Protein 4P82 (pdb70)

Radius of gyration: 15.97 Å; Cα contacts (8 Å, |Δi|>4): 390; chains: 1; bounding box: 44×30×43 Å

Nearest PDB structures (foldseek):
  4p82-assembly1_A-2  TM=1.006E+00  e=8.591E-40  Bacillus subtilis subsp. subtilis str. 168
  4p84-assembly1_A  TM=9.976E-01  e=4.215E-36  synthetic construct
  4p3k-assembly1_A  TM=9.889E-01  e=1.242E-33  synthetic construct
  1a3c-assembly1_A-2  TM=9.929E-01  e=1.595E-33  Bacillus subtilis
  4p86-assembly1_A  TM=9.547E-01  e=3.142E-34  Bacillus subtilis

Sequence (180 aa):
SNQKAVILLDEEQAIRRRALTRIAHEMIERRNKGMNNCCILVGIKKTRGIYLAKRLAERIEEQIEGNPVTVGEEIDDITLYRDDLSKKTSNDEPLVKGADIPVDITDQKVILVDDVLYTGRTVRAGMDALVDVGRPSSIQLAVLVDRGHRELPIRADYIGKNNIPTSKSEKVMVQLDEVDQNNDLVAIYEN

B-factor: mean 19.99, std 13.69, range [5.76, 94.74]

Organism: Bacillus subtilis (strain 168) (NCBI:txid224308)

Foldseek 3Di:
DPQKDFPDAPVLLVVLLLVLLVVCCVVPVLQVLEAEEEEDPVSQVSSVVSQVSSCVVRVDGHFYKYWYWDFADPDDDPLQDGAAIDTPDIDGPDAQAQGEYEYGYAEAAQCRRVVVVVVRNVVRYHHPYYAYAYAEYADHYNDPDDHPGYSYYDHDDSQKDWDADDCVPRVGGTIMMGGD

CATH classification: 3.40.50.2020

InterPro domains:
  IPR000836 Phosphoribosyltransferase domain [PF00156] (7-158)
  IPR000836 Phosphoribosyltransferase domain [cd06223] (16-151)
  IPR023050 Bifunctional protein PyrR [MF_01219] (4-179)
  IPR029057 Phosphoribosyltransferase-like [G3DSA:3.40.50.2020] (1-181)
  IPR029057 Phosphoribosyltransferase-like [SSF53271] (5-173)
  IPR050137 PyrR bifunctional [PTHR11608] (1-180)

Secondary structure (DSSP, 8-state):
-TTEEEEE-HHHHHHHHHHHHHHHHHHTGGGTTEEEEEESHHHHHHHHHHHHHHHHHHSS---EEEEEEEEE-SSS-SSSPP-EEEEEEEE-SS--TTSEEEEEEEEESSSHHHHHHHHHHHHH---SEEEEEEEEE----SSS---SEEEEE----TTEEEEEE-HHHHSS-EEEEEE-

Structure (mmCIF, N/CA/C/O backbone):
data_4P82
#
_entry.id   4P82
#
_cell.length_a   76.540
_cell.length_b   57.600
_cell.length_c   54.770
_cell.angle_alpha   90.00
_cell.angle_beta   128.39
_cell.angle_gamma   90.00
#
_symmetry.space_group_name_H-M   'C 1 2 1'
#
loop_
_entity.id
_entity.type
_entity.pdbx_description
1 polymer 'Bifunctional protein PyrR'
2 non-polymer 'SULFATE ION'
3 water water
#
loop_
_atom_site.group_PDB
_atom_site.id
_atom_site.type_symbol
_atom_site.label_atom_id
_atom_site.label_alt_id
_atom_site.label_comp_id
_atom_site.label_asym_id
_atom_site.label_entity_id
_atom_site.label_seq_id
_atom_site.pdbx_PDB_ins_code
_atom_site.Cartn_x
_atom_site.Cartn_y
_atom_site.Cartn_z
_atom_site.occupancy
_atom_site.B_iso_or_equiv
_atom_site.auth_seq_id
_atom_site.auth_comp_id
_atom_site.auth_asym_id
_atom_site.auth_atom_id
_atom_site.pdbx_PDB_model_num
ATOM 1 N N . SER A 1 2 ? -14.203 6.509 19.930 1.00 64.14 1 SER A N 1
ATOM 2 C CA . SER A 1 2 ? -12.968 6.447 19.055 1.00 59.72 1 SER A CA 1
ATOM 3 C C . SER A 1 2 ? -11.633 6.752 19.787 1.00 49.11 1 SER A C 1
ATOM 4 O O . SER A 1 2 ? -10.535 6.629 19.171 1.00 50.27 1 SER A O 1
ATOM 7 N N . ASN A 1 3 ? -11.699 7.110 21.081 1.00 40.51 2 ASN A N 1
ATOM 8 C CA . ASN A 1 3 ? -10.512 7.604 21.773 1.00 29.07 2 ASN A CA 1
ATOM 9 C C . ASN A 1 3 ? -9.612 6.600 22.448 1.00 22.97 2 ASN A C 1
ATOM 10 O O . ASN A 1 3 ? -8.648 7.013 23.043 1.00 22.71 2 ASN A O 1
ATOM 15 N N . GLN A 1 4 ? -9.825 5.301 22.234 1.00 21.30 3 GLN A N 1
ATOM 16 C CA . GLN A 1 4 ? -8.922 4.263 22.691 1.00 24.48 3 GLN A CA 1
ATOM 17 C C . GLN A 1 4 ? -8.010 3.707 21.544 1.00 21.21 3 GLN A C 1
ATOM 18 O O . GLN A 1 4 ? -7.205 2.778 21.803 1.00 23.42 3 GLN A O 1
ATOM 24 N N . LYS A 1 5 ? -8.047 4.329 20.393 1.00 19.87 4 LYS A N 1
ATOM 25 C CA . LYS A 1 5 ? -7.127 4.022 19.246 1.00 21.30 4 LYS A CA 1
ATOM 26 C C . LYS A 1 5 ? -6.633 5.326 18.637 1.00 20.28 4 LYS A C 1
ATOM 27 O O . LYS A 1 5 ? -7.393 6.322 18.578 1.00 23.33 4 LYS A O 1
ATOM 33 N N . ALA A 1 6 ? -5.384 5.420 18.183 1.00 16.67 5 ALA A N 1
ATOM 34 C CA . ALA A 1 6 ? -4.873 6.561 17.449 1.00 14.51 5 ALA A CA 1
ATOM 35 C C . ALA A 1 6 ? -3.944 6.049 16.362 1.00 14.36 5 ALA A C 1
ATOM 36 O O . ALA A 1 6 ? -3.104 5.156 16.612 1.00 16.06 5 ALA A O 1
ATOM 38 N N . VAL A 1 7 ? -4.023 6.641 15.213 1.00 14.28 6 VAL A N 1
ATOM 39 C CA . VAL A 1 7 ? -3.177 6.296 14.065 1.00 14.60 6 VAL A CA 1
ATOM 40 C C . VAL A 1 7 ? -1.868 7.006 14.207 1.00 13.71 6 VAL A C 1
ATOM 41 O O . VAL A 1 7 ? -1.688 8.213 14.316 1.00 15.90 6 VAL A O 1
ATOM 45 N N . ILE A 1 8 ? -0.797 6.142 14.207 1.00 12.19 7 ILE A N 1
ATOM 46 C CA . ILE A 1 8 ? 0.536 6.661 14.301 1.00 13.49 7 ILE A CA 1
ATOM 47 C C . ILE A 1 8 ? 1.351 6.614 12.947 1.00 12.44 7 ILE A C 1
ATOM 48 O O . ILE A 1 8 ? 2.274 7.335 12.830 1.00 12.98 7 ILE A O 1
ATOM 53 N N . LEU A 1 9 ? 0.911 5.749 12.049 1.00 11.92 8 LEU A N 1
ATOM 54 C C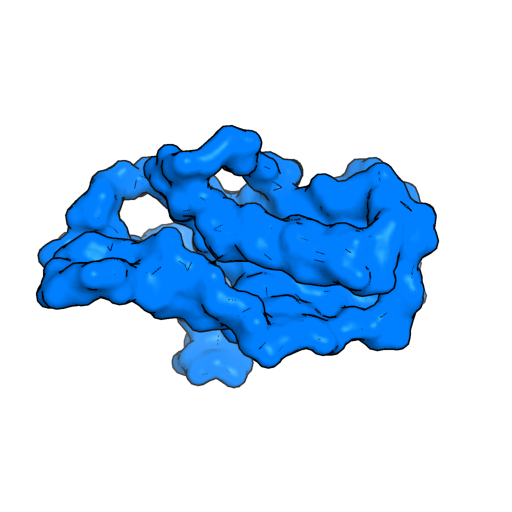A A LEU A 1 9 ? 1.356 5.758 10.620 0.50 12.17 8 LEU A CA 1
ATOM 55 C CA B LEU A 1 9 ? 1.321 5.846 10.619 0.50 14.20 8 LEU A CA 1
ATOM 56 C C . LEU A 1 9 ? 0.173 5.366 9.692 1.00 10.85 8 LEU A C 1
ATOM 57 O O . LEU A 1 9 ? -0.340 4.294 9.753 1.00 14.85 8 LEU A O 1
ATOM 66 N N . ASP A 1 10 ? -0.159 6.417 8.886 1.00 15.84 9 ASP A N 1
ATOM 67 C CA . ASP A 1 10 ? -1.140 6.207 7.810 1.00 18.46 9 ASP A CA 1
ATOM 68 C C . ASP A 1 10 ? -0.414 5.565 6.636 1.00 19.38 9 ASP A C 1
ATOM 69 O O . ASP A 1 10 ? 0.832 5.254 6.698 1.00 16.73 9 ASP A O 1
ATOM 74 N N A GLU A 1 11 ? -1.122 5.247 5.599 0.60 17.64 10 GLU A N 1
ATOM 75 N N B GLU A 1 11 ? -1.127 5.185 5.575 0.40 16.83 10 GLU A N 1
ATOM 76 C CA A GLU A 1 11 ? -0.473 4.578 4.516 0.60 18.50 10 GLU A CA 1
ATOM 77 C CA B GLU A 1 11 ? -0.476 4.468 4.427 0.40 16.65 10 GLU A CA 1
ATOM 78 C C A GLU A 1 11 ? 0.624 5.363 3.845 0.60 17.57 10 GLU A C 1
ATOM 79 C C B GLU A 1 11 ? 0.632 5.347 3.801 0.40 16.87 10 GLU A C 1
ATOM 80 O O A GLU A 1 11 ? 1.729 4.753 3.555 0.60 17.43 10 GLU A O 1
ATOM 81 O O B GLU A 1 11 ? 1.762 4.817 3.568 0.40 16.51 10 GLU A O 1
ATOM 92 N N . GLN A 1 12 ? 0.453 6.653 3.616 1.00 17.50 11 GLN A N 1
ATOM 93 C CA . GLN A 1 12 ? 1.519 7.545 3.131 1.00 22.11 11 GLN A CA 1
ATOM 94 C C . GLN A 1 12 ? 2.777 7.487 4.039 1.00 22.05 11 GLN A C 1
ATOM 95 O O . GLN A 1 12 ? 3.915 7.538 3.544 1.00 19.96 11 GLN A O 1
ATOM 101 N N . ALA A 1 13 ? 2.611 7.561 5.345 1.00 16.47 12 ALA A N 1
ATOM 102 C CA . ALA A 1 13 ? 3.716 7.598 6.258 1.00 14.80 12 ALA A CA 1
ATOM 103 C C . ALA A 1 13 ? 4.426 6.221 6.200 1.00 12.22 12 ALA A C 1
ATOM 104 O O . ALA A 1 13 ? 5.652 6.263 6.323 1.00 12.21 12 ALA A O 1
ATOM 106 N N . ILE A 1 14 ? 3.758 5.155 6.106 1.00 11.45 13 ILE A N 1
ATOM 107 C CA . ILE A 1 14 ? 4.386 3.868 5.954 1.00 10.74 13 ILE A CA 1
ATOM 108 C C . ILE A 1 14 ? 5.272 3.858 4.752 1.00 11.45 13 ILE A C 1
ATOM 109 O O . ILE A 1 14 ? 6.442 3.383 4.824 1.00 11.54 13 ILE A O 1
ATOM 114 N N . ARG A 1 15 ? 4.737 4.278 3.589 1.00 12.33 14 ARG A N 1
ATOM 115 C CA . ARG A 1 15 ? 5.502 4.283 2.324 1.00 13.26 14 ARG A CA 1
ATOM 116 C C . ARG A 1 15 ? 6.681 5.166 2.502 1.00 11.63 14 ARG A C 1
ATOM 117 O O . ARG A 1 15 ? 7.809 4.726 2.077 1.00 11.97 14 ARG A O 1
ATOM 125 N N A ARG A 1 16 ? 6.533 6.341 3.038 0.60 11.96 15 ARG A N 1
ATOM 126 N N B ARG A 1 16 ? 6.544 6.362 3.047 0.40 12.14 15 ARG A N 1
ATOM 127 C CA A ARG A 1 16 ? 7.624 7.267 3.184 0.60 13.49 15 ARG A CA 1
ATOM 128 C CA B ARG A 1 16 ? 7.673 7.283 3.185 0.40 13.22 15 ARG A CA 1
ATOM 129 C C A ARG A 1 16 ? 8.719 6.701 4.114 0.60 11.78 15 ARG A C 1
ATOM 130 C C B ARG A 1 16 ? 8.739 6.704 4.123 0.40 11.82 15 ARG A C 1
ATOM 131 O O A ARG A 1 16 ? 9.947 6.916 3.875 0.60 11.90 15 ARG A O 1
ATOM 132 O O B ARG A 1 16 ? 9.958 6.881 3.885 0.40 11.93 15 ARG A O 1
ATOM 147 N N . ALA A 1 17 ? 8.316 6.084 5.222 1.00 10.48 16 ALA A N 1
ATOM 148 C CA . ALA A 1 17 ? 9.268 5.515 6.181 1.00 10.05 16 ALA A CA 1
ATOM 149 C C . ALA A 1 17 ? 10.049 4.397 5.515 1.00 8.39 16 ALA A C 1
ATOM 150 O O . ALA A 1 17 ? 11.289 4.324 5.718 1.00 8.74 16 ALA A O 1
ATOM 152 N N . LEU A 1 18 ? 9.422 3.495 4.773 1.00 8.22 17 LEU A N 1
ATOM 153 C CA . LEU A 1 18 ? 10.168 2.448 4.125 1.00 8.39 17 LEU A CA 1
ATOM 154 C C . LEU A 1 18 ? 11.108 2.951 3.061 1.00 8.76 17 LEU A C 1
ATOM 155 O O . LEU A 1 18 ? 12.207 2.447 2.894 1.00 9.11 17 LEU A O 1
ATOM 160 N N . THR A 1 19 ? 10.709 3.974 2.320 1.00 8.79 18 THR A N 1
ATOM 161 C CA . THR A 1 19 ? 11.562 4.561 1.332 1.00 9.18 18 THR A CA 1
ATOM 162 C C . THR A 1 19 ? 12.782 5.192 1.981 1.00 9.19 18 THR A C 1
ATOM 163 O O . THR A 1 19 ? 13.930 5.018 1.499 1.00 9.20 18 THR A O 1
ATOM 167 N N . ARG A 1 20 ? 12.607 5.889 3.104 1.00 8.49 19 ARG A N 1
ATOM 168 C CA . ARG A 1 20 ? 13.715 6.473 3.847 1.00 9.60 19 ARG A CA 1
ATOM 169 C C . ARG A 1 20 ? 14.658 5.400 4.365 1.00 8.98 19 ARG A C 1
ATOM 170 O O . ARG A 1 20 ? 15.878 5.489 4.216 1.00 10.13 19 ARG A O 1
ATOM 178 N N . ILE A 1 21 ? 14.094 4.309 4.959 1.00 8.33 20 ILE A N 1
ATOM 179 C CA . ILE A 1 21 ? 14.933 3.166 5.441 1.00 8.81 20 ILE A CA 1
ATOM 180 C C . ILE A 1 21 ? 15.718 2.577 4.288 1.00 8.00 20 ILE A C 1
ATOM 181 O O . ILE A 1 21 ? 16.944 2.302 4.448 1.00 9.35 20 ILE A O 1
ATOM 186 N N . ALA A 1 22 ? 15.138 2.389 3.124 1.00 8.50 21 ALA A N 1
ATOM 187 C CA . ALA A 1 22 ? 15.838 1.847 1.987 1.00 9.13 21 ALA A CA 1
ATOM 188 C C . ALA A 1 22 ? 17.045 2.695 1.609 1.00 10.58 21 ALA A C 1
ATOM 189 O O . ALA A 1 22 ? 18.140 2.198 1.386 1.00 10.80 21 ALA A O 1
ATOM 191 N N . HIS A 1 23 ? 16.830 4.046 1.515 1.00 9.76 22 HIS A N 1
ATOM 192 C CA . HIS A 1 23 ? 17.951 4.928 1.255 1.00 10.43 22 HIS A CA 1
ATOM 193 C C . HIS A 1 23 ? 18.962 4.863 2.317 1.00 10.28 22 HIS A C 1
ATOM 194 O O . HIS A 1 23 ? 20.221 4.864 1.983 1.00 12.48 22 HIS A O 1
ATOM 201 N N . GLU A 1 24 ? 18.618 4.839 3.587 1.00 10.28 23 GLU A N 1
ATOM 202 C CA . GLU A 1 24 ? 19.607 4.746 4.682 1.00 11.17 23 GLU A CA 1
ATOM 203 C C . GLU A 1 24 ? 20.406 3.459 4.586 1.00 11.94 23 GLU A C 1
ATOM 204 O O . GLU A 1 24 ? 21.674 3.503 4.813 1.00 13.59 23 GLU A O 1
ATOM 210 N N . MET A 1 25 ? 19.798 2.348 4.183 1.00 12.08 24 MET A N 1
ATOM 211 C CA . MET A 1 25 ? 20.517 1.065 4.000 1.00 11.80 24 MET A CA 1
ATOM 212 C C . MET A 1 25 ? 21.510 1.188 2.915 1.00 14.01 24 MET A C 1
ATOM 213 O O . MET A 1 25 ? 22.660 0.707 3.067 1.00 15.44 24 MET A O 1
ATOM 218 N N . ILE A 1 26 ? 21.135 1.803 1.801 1.00 12.70 25 ILE A N 1
ATOM 219 C CA . ILE A 1 26 ? 22.052 1.980 0.678 1.00 13.01 25 ILE A CA 1
ATOM 220 C C . ILE A 1 26 ? 23.187 2.867 1.073 1.00 14.10 25 ILE A C 1
ATOM 221 O O . ILE A 1 26 ? 24.395 2.505 0.695 1.00 15.48 25 ILE A O 1
ATOM 226 N N . GLU A 1 27 ? 22.962 3.943 1.807 1.00 12.76 26 GLU A N 1
ATOM 227 C CA . GLU A 1 27 ? 24.086 4.849 2.181 1.00 14.95 26 GLU A CA 1
ATOM 228 C C . GLU A 1 27 ? 25.018 4.210 3.107 1.00 16.62 26 GLU A C 1
ATOM 229 O O . GLU A 1 27 ? 26.253 4.499 3.064 1.00 18.26 26 GLU A O 1
ATOM 235 N N A ARG A 1 28 ? 24.526 3.506 4.118 0.70 16.19 27 ARG A N 1
ATOM 236 N N B ARG A 1 28 ? 24.554 3.323 3.975 0.30 15.64 27 ARG A N 1
ATOM 237 C CA A ARG A 1 28 ? 25.384 2.917 5.142 0.70 18.15 27 ARG A CA 1
ATOM 238 C CA B ARG A 1 28 ? 25.416 2.809 5.049 0.30 15.83 27 ARG A CA 1
ATOM 239 C C A ARG A 1 28 ? 26.059 1.635 4.628 0.70 17.82 27 ARG A C 1
ATOM 240 C C B ARG A 1 28 ? 26.094 1.538 4.653 0.30 17.36 27 ARG A C 1
ATOM 241 O O A ARG A 1 28 ? 27.205 1.428 5.145 0.70 29.61 27 ARG A O 1
ATOM 242 O O B ARG A 1 28 ? 27.113 1.151 5.283 0.30 22.73 27 ARG A O 1
ATOM 257 N N . ASN A 1 29 ? 25.591 0.885 3.640 1.00 18.81 28 ASN A N 1
ATOM 258 C CA . ASN A 1 29 ? 26.068 -0.492 3.206 1.00 20.46 28 ASN A CA 1
ATOM 259 C C . ASN A 1 29 ? 26.408 -0.749 1.699 1.00 22.47 28 ASN A C 1
ATOM 260 O O . ASN A 1 29 ? 26.075 -1.815 1.050 1.00 24.42 28 ASN A O 1
ATOM 265 N N . LYS A 1 30 ? 27.132 0.221 1.167 1.00 28.40 29 LYS A N 1
ATOM 266 C CA . LYS A 1 30 ? 27.696 0.157 -0.232 1.00 31.85 29 LYS A CA 1
ATOM 267 C C . LYS A 1 30 ? 26.721 -0.367 -1.269 1.00 30.52 29 LYS A C 1
ATOM 268 O O . LYS A 1 30 ? 27.022 -1.354 -2.069 1.00 28.77 29 LYS A O 1
ATOM 274 N N . GLY A 1 31 ? 25.510 0.242 -1.224 1.00 22.57 30 GLY A N 1
ATOM 275 C CA . GLY A 1 31 ? 24.486 -0.087 -2.187 1.00 23.42 30 GLY A CA 1
ATOM 276 C C . GLY A 1 31 ? 23.802 -1.434 -2.006 1.00 27.37 30 GLY A C 1
ATOM 277 O O . GLY A 1 31 ? 23.011 -1.892 -2.856 1.00 28.97 30 GLY A O 1
ATOM 278 N N . MET A 1 32 ? 24.144 -2.077 -0.905 1.00 22.39 31 MET A N 1
ATOM 279 C CA . MET A 1 32 ? 23.506 -3.320 -0.487 1.00 24.65 31 MET A CA 1
ATOM 280 C C . MET A 1 32 ? 24.036 -4.543 -1.262 1.00 25.63 31 MET A C 1
ATOM 281 O O . MET A 1 32 ? 23.458 -5.632 -1.208 1.00 28.01 31 MET A O 1
ATOM 286 N N . ASN A 1 33 ? 25.176 -4.375 -1.930 1.00 25.31 32 ASN A N 1
ATOM 287 C CA . ASN A 1 33 ? 25.860 -5.566 -2.427 1.00 31.07 32 ASN A CA 1
ATOM 288 C C . ASN A 1 33 ? 26.353 -6.444 -1.244 1.00 26.78 32 ASN A C 1
ATOM 289 O O . ASN A 1 33 ? 26.871 -5.954 -0.235 1.00 30.33 32 ASN A O 1
ATOM 294 N N . ASN A 1 34 ? 26.145 -7.750 -1.337 1.00 35.87 33 ASN A N 1
ATOM 295 C CA . ASN A 1 34 ? 26.565 -8.638 -0.184 1.00 33.71 33 ASN A CA 1
ATOM 296 C C . ASN A 1 34 ? 25.889 -8.303 1.157 1.00 23.12 33 ASN A C 1
ATOM 297 O O . ASN A 1 34 ? 26.510 -8.474 2.344 1.00 22.23 33 ASN A O 1
ATOM 302 N N A CYS A 1 35 ? 24.656 -7.754 1.020 0.50 19.28 34 CYS A N 1
ATOM 303 N N B CYS A 1 35 ? 24.645 -7.812 0.980 0.50 20.28 34 CYS A N 1
ATOM 304 C CA A CYS A 1 35 ? 23.761 -7.595 2.164 0.50 14.73 34 CYS A CA 1
ATOM 305 C CA B CYS A 1 35 ? 23.723 -7.689 2.075 0.50 15.47 34 CYS A CA 1
ATOM 306 C C A CYS A 1 35 ? 22.360 -8.177 1.937 0.50 13.15 34 CYS A C 1
ATOM 307 C C B CYS A 1 35 ? 22.454 -8.450 1.833 0.50 14.55 34 CYS A C 1
ATOM 308 O O A CYS A 1 35 ? 21.636 -7.825 0.942 0.50 14.35 34 CYS A O 1
ATOM 309 O O B CYS A 1 35 ? 21.912 -8.593 0.687 0.50 15.91 34 CYS A O 1
ATOM 314 N N . ILE A 1 36 ? 21.919 -9.002 2.910 1.00 11.91 35 ILE A N 1
ATOM 315 C CA . ILE A 1 36 ? 20.685 -9.838 2.857 1.00 10.82 35 ILE A CA 1
ATOM 316 C C . ILE A 1 36 ? 19.690 -9.298 3.851 1.00 10.34 35 ILE A C 1
ATOM 317 O O . ILE A 1 36 ? 20.131 -8.978 5.018 1.00 11.23 35 ILE A O 1
ATOM 322 N N . LEU A 1 37 ? 18.423 -9.149 3.525 1.00 8.40 36 LEU A N 1
ATOM 323 C CA . LEU A 1 37 ? 17.393 -8.826 4.485 1.00 8.06 36 LEU A CA 1
ATOM 324 C C . LEU A 1 37 ? 16.727 -10.050 5.022 1.00 8.29 36 LEU A C 1
ATOM 325 O O . LEU A 1 37 ? 16.422 -10.955 4.218 1.00 9.49 36 LEU A O 1
ATOM 330 N N . VAL A 1 38 ? 16.468 -10.153 6.313 1.00 7.66 37 VAL A N 1
ATOM 331 C CA . VAL A 1 38 ? 15.788 -11.311 6.920 1.00 8.23 37 VAL A CA 1
ATOM 332 C C . VAL A 1 38 ? 14.649 -10.805 7.734 1.00 7.59 37 VAL A C 1
ATOM 333 O O . VAL A 1 38 ? 14.832 -10.140 8.754 1.00 8.33 37 VAL A O 1
ATOM 337 N N . GLY A 1 39 ? 13.385 -11.110 7.359 1.00 7.71 38 GLY A N 1
ATOM 338 C CA . GLY A 1 39 ? 12.239 -10.677 8.169 1.00 7.55 38 GLY A CA 1
ATOM 339 C C . GLY A 1 39 ? 11.995 -11.575 9.339 1.00 8.17 38 GLY A C 1
ATOM 340 O O . GLY A 1 39 ? 12.245 -12.832 9.256 1.00 9.90 38 GLY A O 1
ATOM 341 N N . ILE A 1 40 ? 11.497 -11.003 10.423 1.00 8.13 39 ILE A N 1
ATOM 342 C CA . ILE A 1 40 ? 10.993 -11.762 11.579 1.00 10.24 39 ILE A CA 1
ATOM 343 C C . ILE A 1 40 ? 9.534 -11.359 11.866 1.00 12.97 39 ILE A C 1
ATOM 344 O O . ILE A 1 40 ? 9.204 -10.194 11.817 1.00 12.53 39 ILE A O 1
ATOM 349 N N . LYS A 1 41 ? 8.699 -12.284 12.350 1.00 16.51 40 LYS A N 1
ATOM 350 C CA A LYS A 1 41 ? 7.218 -11.975 12.516 0.50 16.03 40 LYS A CA 1
ATOM 351 C CA B LYS A 1 41 ? 7.215 -12.120 12.477 0.50 15.83 40 LYS A CA 1
ATOM 352 C C . LYS A 1 41 ? 6.627 -12.014 11.034 1.00 17.19 40 LYS A C 1
ATOM 353 O O . LYS A 1 41 ? 7.284 -11.628 10.040 1.00 14.69 40 LYS A O 1
ATOM 364 N N . THR A 1 42 ? 5.342 -12.463 10.878 1.00 17.34 41 THR A N 1
ATOM 365 C CA . THR A 1 42 ? 4.729 -12.424 9.534 1.00 16.86 41 THR A CA 1
ATOM 366 C C . THR A 1 42 ? 4.816 -11.030 8.779 1.00 11.42 41 THR A C 1
ATOM 367 O O . THR A 1 42 ? 5.177 -10.945 7.627 1.00 13.25 41 THR A O 1
ATOM 371 N N . ARG A 1 43 ? 4.554 -9.999 9.572 1.00 12.17 42 ARG A N 1
ATOM 372 C CA . ARG A 1 43 ? 4.597 -8.676 9.021 1.00 11.47 42 ARG A CA 1
ATOM 373 C C . ARG A 1 43 ? 6.002 -8.154 8.793 1.00 10.12 42 ARG A C 1
ATOM 374 O O . ARG A 1 43 ? 6.253 -7.400 7.827 1.00 10.35 42 ARG A O 1
ATOM 382 N N . GLY A 1 44 ? 6.986 -8.522 9.629 1.00 10.35 43 GLY A N 1
ATOM 383 C CA . GLY A 1 44 ? 8.358 -8.218 9.357 1.00 10.11 43 GLY A CA 1
ATOM 384 C C . GLY A 1 44 ? 8.841 -8.822 8.061 1.00 10.06 43 GLY A C 1
ATOM 385 O O . GLY A 1 44 ? 9.586 -8.165 7.304 1.00 9.28 43 GLY A O 1
ATOM 386 N N . ILE A 1 45 ? 8.396 -10.040 7.698 1.00 9.21 44 ILE A N 1
ATOM 387 C CA . ILE A 1 45 ? 8.717 -10.633 6.427 1.00 9.29 44 ILE A CA 1
ATOM 388 C C . ILE A 1 45 ? 8.208 -9.836 5.220 1.00 8.54 44 ILE A C 1
ATOM 389 O O . ILE A 1 45 ? 8.881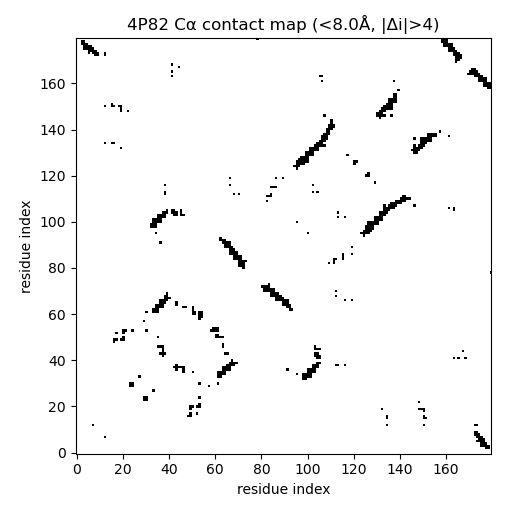 -9.566 4.262 1.00 8.92 44 ILE A O 1
ATOM 394 N N . TYR A 1 46 ? 6.898 -9.474 5.336 1.00 9.09 45 TYR A N 1
ATOM 395 C CA . TYR A 1 46 ? 6.353 -8.637 4.248 1.00 8.99 45 TYR A CA 1
ATOM 396 C C . TYR A 1 46 ? 7.028 -7.287 4.109 1.00 8.10 45 TYR A C 1
ATOM 397 O O . TYR A 1 46 ? 7.271 -6.794 2.997 1.00 8.65 45 TYR A O 1
ATOM 406 N N . LEU A 1 47 ? 7.404 -6.675 5.267 1.00 8.32 46 LEU A N 1
ATOM 407 C CA . LEU A 1 47 ? 8.171 -5.437 5.202 1.00 7.89 46 LEU A CA 1
ATOM 408 C C . LEU A 1 47 ? 9.544 -5.637 4.530 1.00 7.83 46 LEU A C 1
ATOM 409 O O . LEU A 1 47 ? 9.998 -4.792 3.768 1.00 8.28 46 LEU A O 1
ATOM 414 N N . ALA A 1 48 ? 10.233 -6.733 4.868 1.00 8.14 47 ALA A N 1
ATOM 415 C CA . ALA A 1 48 ? 11.557 -6.985 4.241 1.00 8.42 47 ALA A CA 1
ATOM 416 C C . ALA A 1 48 ? 11.414 -7.113 2.718 1.00 8.36 47 ALA A C 1
ATOM 417 O O . ALA A 1 48 ? 12.237 -6.641 1.972 1.00 8.66 47 ALA A O 1
ATOM 419 N N . LYS 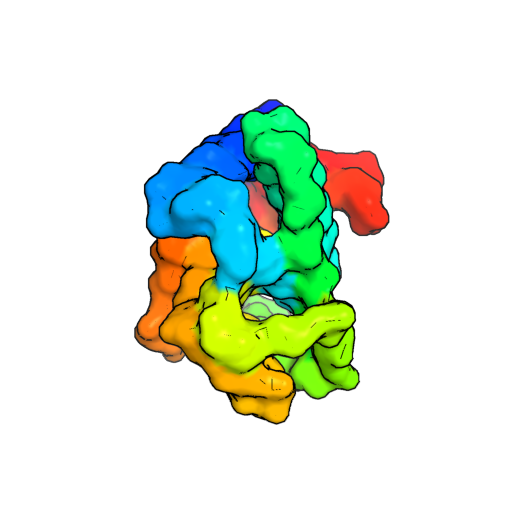A 1 49 ? 10.321 -7.782 2.274 1.00 8.24 48 LYS A N 1
ATOM 420 C CA . LYS A 1 49 ? 10.100 -7.892 0.826 1.00 9.33 48 LYS A CA 1
ATOM 421 C C . LYS A 1 49 ? 9.823 -6.573 0.135 1.00 8.79 48 LYS A C 1
ATOM 422 O O . LYS A 1 49 ? 10.326 -6.289 -0.941 1.00 9.38 48 LYS A O 1
ATOM 428 N N . ARG A 1 50 ? 9.076 -5.684 0.829 1.00 8.10 49 ARG A N 1
ATOM 429 C CA . ARG A 1 50 ? 8.884 -4.317 0.314 1.00 8.46 49 ARG A CA 1
ATOM 430 C C . ARG A 1 50 ? 10.175 -3.550 0.251 1.00 8.47 49 ARG A C 1
ATOM 431 O O . ARG A 1 50 ? 10.464 -2.833 -0.729 1.00 9.98 49 ARG A O 1
ATOM 439 N N . LEU A 1 51 ? 10.982 -3.653 1.309 1.00 8.32 50 LEU A N 1
ATOM 440 C CA . LEU A 1 51 ? 12.276 -2.968 1.325 1.00 9.08 50 LEU A CA 1
ATOM 441 C C . LEU A 1 51 ? 13.216 -3.456 0.218 1.00 9.13 50 LEU A C 1
ATOM 442 O O . LEU A 1 51 ? 13.911 -2.662 -0.432 1.00 9.59 50 LEU A O 1
ATOM 447 N N . ALA A 1 52 ? 13.273 -4.769 0.022 1.00 8.59 51 ALA A N 1
ATOM 448 C CA . ALA A 1 52 ? 14.072 -5.323 -1.073 1.00 9.19 51 ALA A CA 1
ATOM 449 C C . ALA A 1 52 ? 13.663 -4.762 -2.430 1.00 9.80 51 ALA A C 1
ATOM 450 O O . ALA A 1 52 ? 14.496 -4.450 -3.285 1.00 11.08 51 ALA A O 1
ATOM 452 N N . GLU A 1 53 ? 12.361 -4.673 -2.654 1.00 10.14 52 GLU A N 1
ATOM 453 C CA . GLU A 1 53 ? 11.837 -4.147 -3.942 1.00 11.12 52 GLU A CA 1
ATOM 454 C C . GLU A 1 53 ? 12.230 -2.661 -4.046 1.00 11.18 52 GLU A C 1
ATOM 455 O O . GLU A 1 53 ? 12.683 -2.178 -5.130 1.00 12.75 52 GLU A O 1
ATOM 461 N N . ARG A 1 54 ? 12.140 -1.894 -2.992 1.00 12.18 53 ARG A N 1
ATOM 462 C CA . ARG A 1 54 ? 12.538 -0.472 -3.024 1.00 13.27 53 ARG A CA 1
ATOM 463 C C . ARG A 1 54 ? 13.985 -0.339 -3.328 1.00 14.37 53 ARG A C 1
ATOM 464 O O . ARG A 1 54 ? 14.423 0.513 -4.178 1.00 16.48 53 ARG A O 1
ATOM 472 N N . ILE A 1 55 ? 14.867 -1.106 -2.699 1.00 13.05 54 ILE A N 1
ATOM 473 C CA . ILE A 1 55 ? 16.297 -1.037 -2.964 1.00 13.16 54 ILE A CA 1
ATOM 474 C C . ILE A 1 55 ? 16.610 -1.421 -4.357 1.00 14.56 54 ILE A C 1
ATOM 475 O O . ILE A 1 55 ? 17.450 -0.759 -5.005 1.00 17.58 54 ILE A O 1
ATOM 480 N N . GLU A 1 56 ? 15.964 -2.412 -4.935 1.00 13.54 55 GLU A N 1
ATOM 481 C CA A GLU A 1 56 ? 16.121 -2.827 -6.341 0.50 17.43 55 GLU A CA 1
ATOM 482 C CA B GLU A 1 56 ? 16.223 -2.786 -6.330 0.50 16.60 55 GLU A CA 1
ATOM 483 C C . GLU A 1 56 ? 15.775 -1.695 -7.278 1.00 17.53 55 GLU A C 1
ATOM 484 O O . GLU A 1 56 ? 16.473 -1.408 -8.283 1.00 21.71 55 GLU A O 1
ATOM 495 N N . GLN A 1 57 ? 14.704 -1.034 -6.989 1.00 17.95 56 GLN A N 1
ATOM 496 C CA . GLN A 1 57 ? 14.256 0.159 -7.827 1.00 22.57 56 GLN A CA 1
ATOM 497 C C . GLN A 1 57 ? 15.295 1.303 -7.731 1.00 25.71 56 GLN A C 1
ATOM 498 O O . GLN A 1 57 ? 15.593 1.949 -8.761 1.00 27.40 56 GLN A O 1
ATOM 504 N N . ILE A 1 58 ? 15.880 1.556 -6.574 1.00 20.91 57 ILE A N 1
ATOM 505 C CA . ILE A 1 58 ? 16.892 2.655 -6.374 1.00 21.50 57 ILE A CA 1
ATOM 506 C C . ILE A 1 58 ? 18.257 2.292 -6.976 1.00 26.13 57 ILE A C 1
ATOM 507 O O . ILE A 1 58 ? 18.905 3.114 -7.731 1.00 25.23 57 ILE A O 1
ATOM 512 N N . GLU A 1 59 ? 18.746 1.097 -6.670 1.00 25.95 58 GLU A N 1
ATOM 513 C CA . GLU A 1 59 ? 20.056 0.586 -7.091 1.00 30.23 58 GLU A CA 1
ATOM 514 C C . GLU A 1 59 ? 20.163 -0.185 -8.381 1.00 30.02 58 GLU A C 1
ATOM 515 O O . GLU A 1 59 ? 21.274 -0.327 -8.926 1.00 28.97 58 GLU A O 1
ATOM 521 N N . GLY A 1 60 ? 19.099 -0.869 -8.738 1.00 26.73 59 GLY A N 1
ATOM 522 C CA . GLY A 1 60 ? 19.032 -1.689 -9.903 1.00 26.88 59 GLY A CA 1
ATOM 523 C C . GLY A 1 60 ? 19.443 -3.145 -9.802 1.00 28.48 59 GLY A C 1
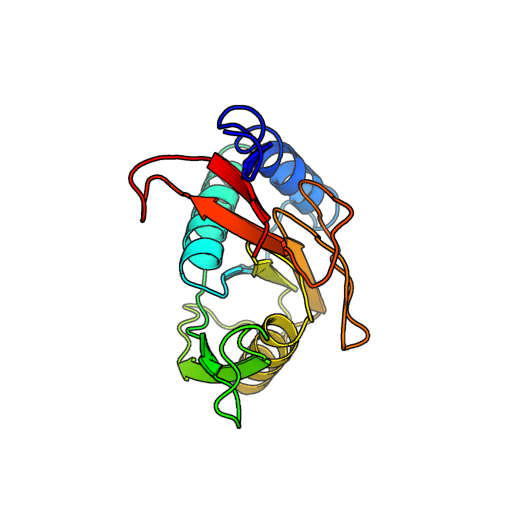ATOM 524 O O . GLY A 1 60 ? 19.501 -3.861 -10.796 1.00 31.19 59 GLY A O 1
ATOM 525 N N . ASN A 1 61 ? 19.817 -3.581 -8.617 1.00 27.25 60 ASN A N 1
ATOM 526 C CA . ASN A 1 61 ? 20.220 -4.936 -8.418 1.00 28.04 60 ASN A CA 1
ATOM 527 C C . ASN A 1 61 ? 19.305 -5.633 -7.411 1.00 22.70 60 ASN A C 1
ATOM 528 O O . ASN A 1 61 ? 18.942 -5.017 -6.437 1.00 26.02 60 ASN A O 1
ATOM 533 N N . PRO A 1 62 ? 19.030 -6.909 -7.654 1.00 24.35 61 PRO A N 1
ATOM 534 C CA . PRO A 1 62 ? 18.175 -7.576 -6.658 1.00 24.83 61 PRO A CA 1
ATOM 535 C C . PRO A 1 62 ? 18.817 -7.741 -5.283 1.00 22.52 61 PRO A C 1
ATOM 536 O O . PRO A 1 62 ? 20.050 -7.799 -5.094 1.00 20.44 61 PRO A O 1
ATOM 540 N N . VAL A 1 63 ? 17.901 -7.793 -4.296 1.00 16.75 62 VAL A N 1
ATOM 541 C CA . VAL A 1 63 ? 18.253 -7.992 -2.937 1.00 15.01 62 VAL A CA 1
ATOM 542 C C . VAL A 1 63 ? 17.622 -9.244 -2.397 1.00 12.35 62 VAL A C 1
ATOM 543 O O . VAL A 1 63 ? 16.415 -9.433 -2.513 1.00 14.15 62 VAL A O 1
ATOM 547 N N . THR A 1 64 ? 18.408 -10.144 -1.788 1.00 10.20 63 THR A N 1
ATOM 548 C CA . THR A 1 64 ? 17.920 -11.396 -1.269 1.00 10.56 63 THR A CA 1
ATOM 549 C C . THR A 1 64 ? 17.157 -11.217 0.025 1.00 9.10 63 THR A C 1
ATOM 550 O O . THR A 1 64 ? 17.577 -10.418 0.899 1.00 9.98 63 THR A O 1
ATOM 554 N N . VAL A 1 65 ? 16.039 -11.850 0.167 1.00 8.30 64 VAL A N 1
ATOM 555 C CA . VAL A 1 65 ? 15.190 -11.870 1.403 1.00 8.76 64 VAL A CA 1
ATOM 556 C C . VAL A 1 65 ? 15.100 -13.250 2.017 1.00 9.42 64 VAL A C 1
ATOM 557 O O . VAL A 1 65 ? 14.760 -14.220 1.253 1.00 12.86 64 VAL A O 1
ATOM 561 N N . GLY A 1 66 ? 15.362 -13.408 3.280 1.00 9.16 65 GLY A N 1
ATOM 562 C CA . GLY A 1 66 ? 15.072 -14.603 4.040 1.00 9.28 65 GLY A CA 1
ATOM 563 C C . GLY A 1 66 ? 14.026 -14.357 5.091 1.00 9.60 65 GLY A C 1
ATOM 564 O O . GLY A 1 66 ? 13.557 -13.237 5.272 1.00 9.03 65 GLY A O 1
ATOM 565 N N A GLU A 1 67 ? 13.651 -15.391 5.805 0.80 10.06 66 GLU A N 1
ATOM 566 N N B GLU A 1 67 ? 13.696 -15.404 5.822 0.20 9.65 66 GLU A N 1
ATOM 567 C CA A GLU A 1 67 ? 12.571 -15.314 6.781 0.80 11.83 66 GLU A CA 1
ATOM 568 C CA B GLU A 1 67 ? 12.758 -15.267 6.903 0.20 10.09 66 GLU A CA 1
ATOM 569 C C A GLU A 1 67 ? 12.944 -16.169 7.995 0.80 13.26 66 GLU A C 1
ATOM 570 C C B GLU A 1 67 ? 13.031 -16.191 8.045 0.20 11.29 66 GLU A C 1
ATOM 571 O O A GLU A 1 67 ? 13.547 -17.284 7.834 0.80 13.93 66 GLU A O 1
ATOM 572 O O B GLU A 1 67 ? 13.628 -17.286 7.886 0.20 11.39 66 GLU A O 1
ATOM 583 N N . ILE A 1 68 ? 12.570 -15.752 9.208 1.00 12.18 67 ILE A N 1
ATOM 584 C CA . ILE A 1 68 ? 12.640 -16.547 10.451 1.00 12.66 67 ILE A CA 1
ATOM 585 C C . ILE A 1 68 ? 11.252 -16.548 10.987 1.00 14.46 67 ILE A C 1
ATOM 586 O O . ILE A 1 68 ? 10.626 -15.494 11.139 1.00 13.05 67 ILE A O 1
ATOM 591 N N A ASP A 1 69 ? 10.734 -17.802 11.240 0.80 15.91 68 ASP A N 1
ATOM 592 N N B ASP A 1 69 ? 10.694 -17.757 11.210 0.20 14.53 68 ASP A N 1
ATOM 593 C CA A ASP A 1 69 ? 9.374 -17.991 11.714 0.80 17.75 68 ASP A CA 1
ATOM 594 C CA B ASP A 1 69 ? 9.316 -17.884 11.698 0.20 14.96 68 ASP A CA 1
ATOM 595 C C A ASP A 1 69 ? 9.339 -18.138 13.248 0.80 14.46 68 ASP A C 1
ATOM 596 C C B ASP A 1 69 ? 9.333 -18.124 13.207 0.20 15.03 68 ASP A C 1
ATOM 597 O O A ASP A 1 69 ? 9.895 -19.074 13.728 0.80 15.79 68 ASP A O 1
ATOM 598 O O B ASP A 1 69 ? 9.867 -19.114 13.677 0.20 15.54 68 ASP A O 1
ATOM 607 N N . ILE A 1 70 ? 8.785 -17.158 13.925 1.00 17.11 69 ILE A N 1
ATOM 608 C CA . ILE A 1 70 ? 8.817 -17.090 15.385 1.00 15.33 69 ILE A CA 1
ATOM 609 C C . ILE A 1 70 ? 7.400 -16.875 15.937 1.00 18.92 69 ILE A C 1
ATOM 610 O O . ILE A 1 70 ? 6.689 -16.051 15.452 1.00 22.43 69 ILE A O 1
ATOM 615 N N . THR A 1 71 ? 7.001 -17.600 17.025 1.00 19.48 70 THR A N 1
ATOM 616 C CA . THR A 1 71 ? 5.733 -17.360 17.774 1.00 20.42 70 THR A CA 1
ATOM 617 C C . THR A 1 71 ? 6.141 -17.039 19.171 1.00 16.34 70 THR A C 1
ATOM 618 O O . THR A 1 71 ? 7.017 -17.667 19.720 1.00 19.37 70 THR A O 1
ATOM 622 N N . LEU A 1 72 ? 5.463 -16.100 19.804 1.00 19.21 71 LEU A N 1
ATOM 623 C CA . LEU A 1 72 ? 5.766 -15.696 21.165 1.00 17.94 71 LEU A CA 1
ATOM 624 C C . LEU A 1 72 ? 4.678 -16.286 22.104 1.00 17.80 71 LEU A C 1
ATOM 625 O O . LEU A 1 72 ? 3.465 -16.267 21.762 1.00 23.14 71 LEU A O 1
ATOM 630 N N . TYR A 1 73 ? 5.163 -16.853 23.176 1.00 15.90 72 TYR A N 1
ATOM 631 C CA . TYR A 1 73 ? 4.325 -17.430 24.231 1.00 15.91 72 TYR A CA 1
ATOM 632 C C . TYR A 1 73 ? 4.593 -16.754 25.553 1.00 19.88 72 TYR A C 1
ATOM 633 O O . TYR A 1 73 ? 5.527 -15.886 25.660 1.00 22.12 72 TYR A O 1
ATOM 642 N N . ARG A 1 74 ? 3.832 -17.083 26.586 1.00 17.47 73 ARG A N 1
ATOM 643 C CA . ARG A 1 74 ? 4.106 -16.620 27.940 1.00 19.26 73 ARG A CA 1
ATOM 644 C C . ARG A 1 74 ? 3.990 -17.788 28.914 1.00 17.83 73 ARG A C 1
ATOM 645 O O . ARG A 1 74 ? 3.317 -18.789 28.566 1.00 15.75 73 ARG A O 1
ATOM 653 N N . ASP A 1 75 ? 4.619 -17.768 30.076 1.00 16.10 74 ASP A N 1
ATOM 654 C CA . ASP A 1 75 ? 4.596 -18.862 31.039 1.00 18.32 74 ASP A CA 1
ATOM 655 C C . ASP A 1 75 ? 3.422 -18.909 32.052 1.00 16.58 74 ASP A C 1
ATOM 656 O O . ASP A 1 75 ? 3.475 -19.762 32.954 1.00 19.94 74 ASP A O 1
ATOM 661 N N . ASP A 1 76 ? 2.490 -18.018 31.835 1.00 15.94 75 ASP A N 1
ATOM 662 C CA . ASP A 1 76 ? 1.395 -17.830 32.808 1.00 21.26 75 ASP A CA 1
ATOM 663 C C . ASP A 1 76 ? 0.067 -17.531 32.171 1.00 20.96 75 ASP A C 1
ATOM 664 O O . ASP A 1 76 ? -0.119 -17.567 30.932 1.00 21.29 75 ASP A O 1
ATOM 669 N N . LEU A 1 77 ? -0.922 -17.212 33.032 1.00 22.51 76 LEU A N 1
ATOM 670 C CA . LEU A 1 77 ? -2.314 -17.156 32.625 1.00 26.20 76 LEU A CA 1
ATOM 671 C C . LEU A 1 77 ? -2.714 -15.714 32.470 1.00 35.89 76 LEU A C 1
ATOM 672 O O . LEU A 1 77 ? -3.905 -15.446 32.221 1.00 41.45 76 LEU A O 1
ATOM 677 N N . SER A 1 78 ? -1.732 -14.801 32.601 1.00 37.39 77 SER A N 1
ATOM 678 C CA . SER A 1 78 ? -1.975 -13.353 32.522 1.00 54.73 77 SER A CA 1
ATOM 679 C C . SER A 1 78 ? -2.203 -12.871 31.083 1.00 65.94 77 SER A C 1
ATOM 680 O O . SER A 1 78 ? -1.266 -12.827 30.265 1.00 65.28 77 SER A O 1
ATOM 683 N N . LYS A 1 79 ? -3.456 -12.488 30.810 1.00 82.86 78 LYS A N 1
ATOM 684 C CA . LYS A 1 79 ? -3.891 -11.956 29.497 1.00 90.59 78 LYS A CA 1
ATOM 685 C C . LYS A 1 79 ? -3.407 -10.539 29.187 1.00 90.57 78 LYS A C 1
ATOM 686 O O . LYS A 1 79 ? -3.212 -10.169 28.017 1.00 94.74 78 LYS A O 1
ATOM 692 N N . LYS A 1 80 ? -3.258 -9.733 30.230 1.00 89.09 79 LYS A N 1
ATOM 693 C CA . LYS A 1 80 ? -2.781 -8.362 30.046 1.00 83.36 79 LYS A CA 1
ATOM 694 C C . LYS A 1 80 ? -1.351 -8.312 29.494 1.00 88.99 79 LYS A C 1
ATOM 695 O O . LYS A 1 80 ? -1.099 -7.670 28.457 1.00 91.74 79 LYS A O 1
ATOM 701 N N . THR A 1 81 ? -0.420 -8.990 30.170 1.00 87.96 80 THR A N 1
ATOM 702 C CA . THR A 1 81 ? 0.971 -8.932 29.739 1.00 80.28 80 THR A CA 1
ATOM 703 C C . THR A 1 81 ? 1.057 -9.557 28.331 1.00 80.48 80 THR A C 1
ATOM 704 O O . THR A 1 81 ? 0.315 -10.515 27.997 1.00 77.52 80 THR A O 1
ATOM 708 N N . SER A 1 82 ? 1.914 -8.955 27.503 1.00 68.27 81 SER A N 1
ATOM 709 C CA . SER A 1 82 ? 2.084 -9.376 26.122 1.00 59.03 81 SER A CA 1
ATOM 710 C C . SER A 1 82 ? 3.023 -10.572 26.084 1.00 52.96 81 SER A C 1
ATOM 711 O O . SER A 1 82 ? 3.877 -10.757 26.978 1.00 56.10 81 SER A O 1
ATOM 714 N N . ASN A 1 83 ? 2.856 -11.381 25.042 1.00 44.41 82 ASN A N 1
ATOM 715 C CA . ASN A 1 83 ? 3.677 -12.566 24.850 1.00 39.75 82 ASN A CA 1
ATOM 716 C C . ASN A 1 83 ? 5.181 -12.240 24.763 1.00 38.87 82 ASN A C 1
ATOM 717 O O . ASN A 1 83 ? 5.573 -11.412 23.919 1.00 47.92 82 ASN A O 1
ATOM 722 N N . ASP A 1 84 ? 5.997 -12.888 25.605 1.00 40.02 83 ASP A N 1
ATOM 723 C CA . ASP A 1 84 ? 7.426 -12.581 25.737 1.00 40.52 83 ASP A CA 1
ATOM 724 C C . ASP A 1 84 ? 8.453 -13.733 25.756 1.00 41.98 83 ASP A C 1
ATOM 725 O O . ASP A 1 84 ? 9.581 -13.557 26.256 1.00 48.14 83 ASP A O 1
ATOM 730 N N . GLU A 1 85 ? 8.106 -14.908 25.228 1.00 26.54 84 GLU A N 1
ATOM 731 C CA . GLU A 1 85 ? 9.073 -15.994 25.116 1.00 29.33 84 GLU A CA 1
ATOM 732 C C . GLU A 1 85 ? 9.010 -16.464 23.695 1.00 20.28 84 GLU A C 1
ATOM 733 O O . GLU A 1 85 ? 7.994 -16.999 23.225 1.00 20.80 84 GLU A O 1
ATOM 739 N N . PRO A 1 86 ? 10.100 -16.267 22.942 1.00 19.71 85 PRO A N 1
ATOM 740 C CA . PRO A 1 86 ? 10.060 -16.594 21.512 1.00 17.20 85 PRO A CA 1
ATOM 741 C C . PRO A 1 86 ? 10.342 -18.098 21.287 1.00 16.99 85 PRO A C 1
ATOM 742 O O . PRO A 1 86 ? 11.250 -18.688 21.939 1.00 21.60 85 PRO A O 1
ATOM 746 N N . LEU A 1 87 ? 9.597 -18.706 20.371 1.00 14.34 86 LEU A N 1
ATOM 747 C CA . LEU A 1 87 ? 9.852 -20.078 19.869 1.00 14.73 86 LEU A CA 1
ATOM 748 C C . LEU A 1 87 ? 10.131 -19.934 18.359 1.00 14.43 86 LEU A C 1
ATOM 749 O O . LEU A 1 87 ? 9.263 -19.401 17.651 1.00 15.15 86 LEU A O 1
ATOM 754 N N . VAL A 1 88 ? 11.335 -20.340 18.004 1.00 15.08 87 VAL A N 1
ATOM 755 C CA . VAL A 1 88 ? 11.723 -20.386 16.571 1.00 16.35 87 VAL A CA 1
ATOM 756 C C . VAL A 1 88 ? 11.179 -21.645 15.956 1.00 17.05 87 VAL A C 1
ATOM 757 O O . VAL A 1 88 ? 11.694 -22.760 16.277 1.00 20.07 87 VAL A O 1
ATOM 761 N N . LYS A 1 89 ? 10.239 -21.443 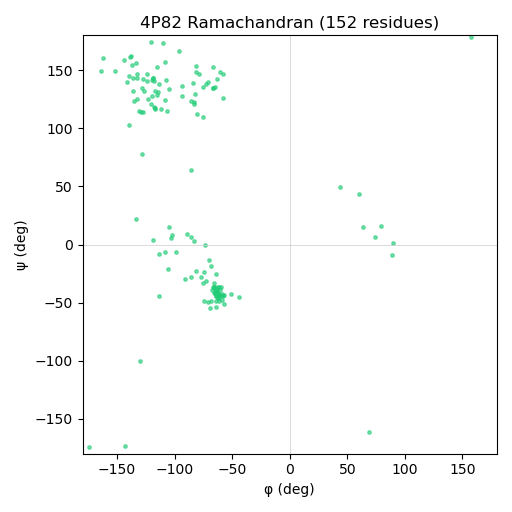15.064 1.00 18.02 88 LYS A N 1
ATOM 762 C CA . LYS A 1 89 ? 9.597 -22.601 14.366 1.00 19.78 88 LYS A CA 1
ATOM 763 C C . LYS A 1 89 ? 10.458 -23.100 13.211 1.00 25.94 88 LYS A C 1
ATOM 764 O O . LYS A 1 89 ? 10.272 -24.235 12.764 1.00 25.70 88 LYS A O 1
ATOM 770 N N . GLY A 1 90 ? 11.340 -22.237 12.675 1.00 23.80 89 GLY A N 1
ATOM 771 C CA . GLY A 1 90 ? 12.151 -22.585 11.559 1.00 25.12 89 GLY A CA 1
ATOM 772 C C . GLY A 1 90 ? 12.582 -21.295 10.875 1.00 22.63 89 GLY A C 1
ATOM 773 O O . GLY A 1 90 ? 12.221 -20.160 11.241 1.00 20.57 89 GLY A O 1
ATOM 774 N N . ALA A 1 91 ? 13.365 -21.501 9.844 1.00 20.72 90 ALA A N 1
ATOM 775 C CA . ALA A 1 91 ? 13.974 -20.393 9.082 1.00 19.62 90 ALA A CA 1
ATOM 776 C C . ALA A 1 91 ? 14.196 -20.808 7.687 1.00 22.62 90 ALA A C 1
ATOM 777 O O . ALA A 1 91 ? 14.503 -21.994 7.413 1.00 24.35 90 ALA A O 1
ATOM 779 N N . ASP A 1 92 ? 14.120 -19.856 6.773 1.00 17.55 91 ASP A N 1
ATOM 780 C CA . ASP A 1 92 ? 14.451 -20.168 5.391 1.00 15.67 91 ASP A CA 1
ATOM 781 C C . ASP A 1 92 ? 15.233 -18.991 4.852 1.00 13.45 91 ASP A C 1
ATOM 782 O O . ASP A 1 92 ? 14.632 -17.913 4.546 1.00 13.18 91 ASP A O 1
ATOM 787 N N . ILE A 1 93 ? 16.499 -19.202 4.775 1.00 14.52 92 ILE A N 1
ATOM 788 C CA . ILE A 1 93 ? 17.331 -18.145 4.177 1.00 14.91 92 ILE A CA 1
ATOM 789 C C . ILE A 1 93 ? 17.962 -18.734 2.911 1.00 14.01 92 ILE A C 1
ATOM 790 O O . ILE A 1 93 ? 18.674 -19.808 3.039 1.00 14.79 92 ILE A O 1
ATOM 795 N N . PRO A 1 94 ? 17.681 -18.208 1.783 1.00 12.78 93 PRO A N 1
ATOM 796 C CA . PRO A 1 94 ? 17.961 -18.965 0.532 1.00 14.80 93 PRO A CA 1
ATOM 797 C C . PRO A 1 94 ? 19.353 -18.866 0.036 1.00 12.87 93 PRO A C 1
ATOM 798 O O . PRO A 1 94 ? 19.620 -19.418 -1.055 1.00 14.26 93 PRO A O 1
ATOM 802 N N . VAL A 1 95 ? 20.264 -18.177 0.745 1.00 11.19 94 VAL A N 1
ATOM 803 C CA . VAL A 1 95 ? 21.688 -18.060 0.355 1.00 12.56 94 VAL A CA 1
ATOM 804 C C . VAL A 1 95 ? 22.531 -18.202 1.586 1.00 11.73 94 VAL A C 1
ATOM 805 O O . VAL A 1 95 ? 22.025 -18.009 2.723 1.00 11.85 94 VAL A O 1
ATOM 809 N N . ASP A 1 96 ? 23.824 -18.506 1.451 1.00 11.63 95 ASP A N 1
ATOM 810 C CA . ASP A 1 96 ? 24.749 -18.514 2.550 1.00 11.75 95 ASP A CA 1
ATOM 811 C C . ASP A 1 96 ? 24.951 -17.035 3.086 1.00 10.79 95 ASP A C 1
ATOM 812 O O . ASP A 1 96 ? 25.189 -16.177 2.314 1.00 13.55 95 ASP A O 1
ATOM 817 N N . ILE A 1 97 ? 24.911 -16.913 4.399 1.00 10.59 96 ILE A N 1
ATOM 818 C CA . ILE A 1 97 ? 25.092 -15.631 5.088 1.00 11.48 96 ILE A CA 1
ATOM 819 C C . ILE A 1 97 ? 26.481 -15.472 5.604 1.00 10.82 96 ILE A C 1
ATOM 820 O O . ILE A 1 97 ? 26.798 -14.391 6.116 1.00 11.85 96 ILE A O 1
ATOM 825 N N . THR A 1 98 ? 27.375 -16.484 5.531 1.00 11.70 97 THR A N 1
ATOM 826 C CA . THR A 1 98 ? 28.676 -16.321 6.152 1.00 13.10 97 THR A CA 1
ATOM 827 C C . THR A 1 98 ? 29.465 -15.265 5.458 1.00 12.44 97 THR A C 1
ATOM 828 O O . THR A 1 98 ? 29.529 -15.208 4.202 1.00 13.37 97 THR A O 1
ATOM 832 N N . ASP A 1 99 ? 30.088 -14.391 6.236 1.00 12.64 98 ASP A N 1
ATOM 833 C CA . ASP A 1 99 ? 30.863 -13.254 5.803 1.00 14.70 98 ASP A CA 1
ATOM 834 C C . ASP A 1 99 ? 30.046 -12.197 5.046 1.00 13.79 98 ASP A C 1
ATOM 835 O O . ASP A 1 99 ? 30.588 -11.385 4.384 1.00 18.35 98 ASP A O 1
ATOM 840 N N . GLN A 1 100 ? 28.705 -12.255 5.130 1.00 12.26 99 GLN A N 1
ATOM 841 C CA . GLN A 1 100 ? 27.827 -11.285 4.523 1.00 11.94 99 GLN A CA 1
ATOM 842 C C . GLN A 1 100 ? 27.190 -10.423 5.640 1.00 10.17 99 GLN A C 1
ATOM 843 O O . GLN A 1 100 ? 27.090 -10.863 6.809 1.00 11.07 99 GLN A O 1
ATOM 849 N N . LYS A 1 101 ? 26.750 -9.237 5.293 1.00 10.25 100 LYS A N 1
ATOM 850 C CA . LYS A 1 101 ? 25.944 -8.402 6.182 1.00 9.52 100 LYS A CA 1
ATOM 851 C C . LYS A 1 101 ? 24.483 -8.807 6.122 1.00 10.10 100 LYS A C 1
ATOM 852 O O . LYS A 1 101 ? 23.925 -8.994 5.027 1.00 11.65 100 LYS A O 1
ATOM 858 N N . VAL A 1 102 ? 23.857 -9.025 7.259 1.00 8.60 101 VAL A N 1
ATOM 859 C CA . VAL A 1 102 ? 22.427 -9.324 7.366 1.00 8.58 101 VAL A CA 1
ATOM 860 C C . VAL A 1 102 ? 21.738 -8.208 8.064 1.00 8.26 101 VAL A C 1
ATOM 861 O O . VAL A 1 102 ? 22.209 -7.728 9.125 1.00 9.86 101 VAL A O 1
ATOM 865 N N . ILE A 1 103 ? 20.557 -7.804 7.593 1.00 7.74 102 ILE A N 1
ATOM 866 C CA . ILE A 1 103 ? 19.708 -6.866 8.328 1.00 8.13 102 ILE A CA 1
ATOM 867 C C . ILE A 1 103 ? 18.405 -7.557 8.687 1.00 6.91 102 ILE A C 1
ATOM 868 O O . ILE A 1 103 ? 17.626 -7.930 7.777 1.00 7.86 102 ILE A O 1
ATOM 873 N N . LEU A 1 104 ? 18.141 -7.714 9.976 1.00 7.42 103 LEU A N 1
ATOM 874 C CA . LEU A 1 104 ? 16.842 -8.189 10.464 1.00 7.69 103 LEU A CA 1
ATOM 875 C C . LEU A 1 104 ? 15.802 -7.103 10.312 1.00 7.25 103 LEU A C 1
ATOM 876 O O . LEU A 1 104 ? 16.128 -5.922 10.555 1.00 8.30 103 LEU A O 1
ATOM 881 N N . VAL A 1 105 ? 14.605 -7.474 9.874 1.00 7.48 104 VAL A N 1
ATOM 882 C CA . VAL A 1 105 ? 13.482 -6.518 9.702 1.00 7.53 104 VAL A CA 1
ATOM 883 C C . VAL A 1 105 ? 12.344 -6.946 10.572 1.00 8.18 104 VAL A C 1
ATOM 884 O O . VAL A 1 105 ? 11.824 -8.062 10.469 1.00 8.38 104 VAL A O 1
ATOM 888 N N . ASP A 1 106 ? 11.960 -6.041 11.476 1.00 8.04 105 ASP A N 1
ATOM 889 C CA . ASP A 1 106 ? 10.895 -6.232 12.485 1.00 8.69 105 ASP A CA 1
ATOM 890 C C . ASP A 1 106 ? 9.855 -5.151 12.347 1.00 9.91 105 ASP A C 1
ATOM 891 O O . ASP A 1 106 ? 10.186 -4.022 12.037 1.00 11.68 105 ASP A O 1
ATOM 896 N N . ASP A 1 107 ? 8.603 -5.471 12.503 1.00 8.24 106 ASP A N 1
ATOM 897 C CA . ASP A 1 1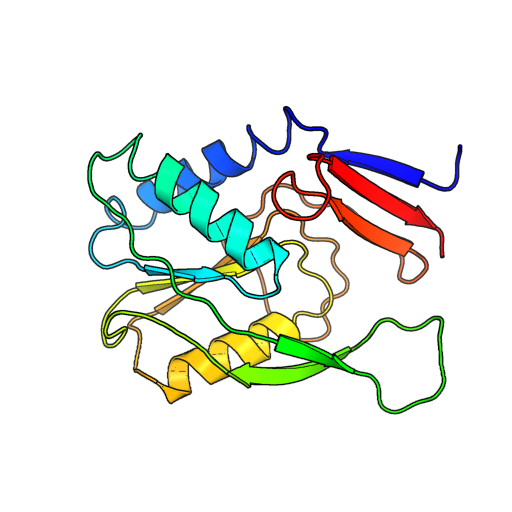07 ? 7.580 -4.425 12.413 1.00 9.44 106 ASP A CA 1
ATOM 898 C C . ASP A 1 107 ? 7.559 -3.455 13.571 1.00 8.81 106 ASP A C 1
ATOM 899 O O . ASP A 1 107 ? 7.620 -2.254 13.330 1.00 9.45 106 ASP A O 1
ATOM 904 N N . VAL A 1 108 ? 7.549 -3.979 14.784 1.00 8.86 107 VAL A N 1
ATOM 905 C CA . VAL A 1 108 ? 7.471 -3.205 16.052 1.00 9.34 107 VAL A CA 1
ATOM 906 C C . VAL A 1 108 ? 8.530 -3.669 17.016 1.00 9.80 107 VAL A C 1
ATOM 907 O O . VAL A 1 108 ? 8.482 -4.863 17.406 1.00 11.15 107 VAL A O 1
ATOM 911 N N . LEU A 1 109 ? 9.481 -2.833 17.344 1.00 8.09 108 LEU A N 1
ATOM 912 C CA . LEU A 1 109 ? 10.465 -3.130 18.406 1.00 8.24 108 LEU A CA 1
ATOM 913 C C . LEU A 1 109 ? 9.894 -2.786 19.747 1.00 8.28 108 LEU A C 1
ATOM 914 O O . LEU A 1 109 ? 9.550 -1.606 20.011 1.00 9.60 108 LEU A O 1
ATOM 919 N N . TYR A 1 110 ? 9.808 -3.745 20.613 1.00 8.20 109 TYR A N 1
ATOM 920 C CA . TYR A 1 110 ? 9.166 -3.653 21.935 1.00 9.60 109 TYR A CA 1
ATOM 921 C C . TYR A 1 110 ? 10.230 -4.226 22.966 1.00 8.80 109 TYR A C 1
ATOM 922 O O . TYR A 1 110 ? 11.171 -3.510 23.304 1.00 9.01 109 TYR A O 1
ATOM 931 N N . THR A 1 111 ? 10.066 -5.472 23.389 1.00 8.17 110 THR A N 1
ATOM 932 C CA . THR A 1 111 ? 10.976 -6.017 24.414 1.00 9.25 110 THR A CA 1
ATOM 933 C C . THR A 1 111 ? 12.331 -6.327 23.841 1.00 8.97 110 THR A C 1
ATOM 934 O O . THR A 1 111 ? 13.313 -6.386 24.632 1.00 9.69 110 THR A O 1
ATOM 938 N N . GLY A 1 112 ? 12.481 -6.555 22.525 1.00 8.23 111 GLY A N 1
ATOM 939 C CA . GLY A 1 112 ? 13.705 -7.033 21.960 1.00 8.35 111 GLY A CA 1
ATOM 940 C C . GLY A 1 112 ? 13.857 -8.517 21.900 1.00 7.74 111 GLY A C 1
ATOM 941 O O . GLY A 1 112 ? 14.819 -9.004 21.318 1.00 8.35 111 GLY A O 1
ATOM 942 N N . ARG A 1 113 ? 12.947 -9.264 22.526 1.00 8.71 112 ARG A N 1
ATOM 943 C CA . ARG A 1 113 ? 13.087 -10.742 22.624 1.00 9.35 112 ARG A CA 1
ATOM 944 C C . ARG A 1 113 ? 12.977 -11.468 21.291 1.00 9.98 112 ARG A C 1
ATOM 945 O O . ARG A 1 113 ? 13.644 -12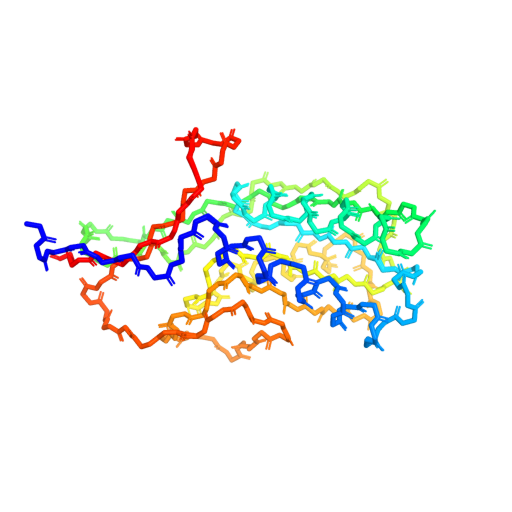.444 21.078 1.00 10.50 112 ARG A O 1
ATOM 953 N N . THR A 1 114 ? 12.091 -10.991 20.384 1.00 9.44 113 THR A N 1
ATOM 954 C CA . THR A 1 114 ? 12.031 -11.570 19.089 1.00 9.61 113 THR A CA 1
ATOM 955 C C . THR A 1 114 ? 13.320 -11.365 18.311 1.00 9.61 113 THR A C 1
ATOM 956 O O . THR A 1 114 ? 13.869 -12.292 17.632 1.00 10.23 113 THR A O 1
ATOM 960 N N . VAL A 1 115 ? 13.909 -10.156 18.409 1.00 8.83 114 VAL A N 1
ATOM 961 C CA . VAL A 1 115 ? 15.190 -9.910 17.787 1.00 10.61 114 VAL A CA 1
ATOM 962 C C . VAL A 1 115 ? 16.250 -10.845 18.328 1.00 9.93 114 VAL A C 1
ATOM 963 O O . VAL A 1 115 ? 17.077 -11.314 17.530 1.00 9.98 114 VAL A O 1
ATOM 967 N N . ARG A 1 116 ? 16.274 -11.023 19.660 1.00 9.66 115 ARG A N 1
ATOM 968 C CA . ARG A 1 116 ? 17.315 -11.895 20.205 1.00 9.60 115 ARG A CA 1
ATOM 969 C C . ARG A 1 116 ? 17.222 -13.300 19.587 1.00 9.83 115 ARG A C 1
ATOM 970 O O . ARG A 1 116 ? 18.221 -13.895 19.185 1.00 11.04 115 ARG A O 1
ATOM 978 N N . ALA A 1 117 ? 16.007 -13.821 19.492 1.00 9.70 116 ALA A N 1
ATOM 979 C CA . ALA A 1 117 ? 15.831 -15.157 18.855 1.00 10.81 116 ALA A CA 1
ATOM 980 C C . ALA A 1 117 ? 16.187 -15.143 17.423 1.00 11.50 116 ALA A C 1
ATOM 981 O O . ALA A 1 117 ? 16.815 -16.115 16.882 1.00 11.80 116 ALA A O 1
ATOM 983 N N . GLY A 1 118 ? 15.906 -14.061 16.669 1.00 9.98 117 GLY A N 1
ATOM 984 C CA . GLY A 1 118 ? 16.359 -13.896 15.276 1.00 10.86 117 GLY A CA 1
ATOM 985 C C . GLY A 1 118 ? 17.857 -13.888 15.165 1.00 12.00 117 GLY A C 1
ATOM 986 O O . GLY A 1 118 ? 18.373 -14.599 14.233 1.00 12.00 117 GLY A O 1
ATOM 987 N N . MET A 1 119 ? 18.595 -13.207 15.991 1.00 11.84 118 MET A N 1
ATOM 988 C CA . MET A 1 119 ? 20.052 -13.261 15.898 1.00 12.07 118 MET A CA 1
ATOM 989 C C . MET A 1 119 ? 20.537 -14.655 16.172 1.00 13.81 118 MET A C 1
ATOM 990 O O . MET A 1 119 ? 21.500 -15.107 15.534 1.00 14.11 118 MET A O 1
ATOM 995 N N . ASP A 1 120 ? 19.956 -15.345 17.156 1.00 12.84 119 ASP A N 1
ATOM 996 C CA . ASP A 1 120 ? 20.395 -16.671 17.468 1.00 15.34 119 ASP A CA 1
ATOM 997 C C . ASP A 1 120 ? 20.183 -17.596 16.274 1.00 14.14 119 ASP A C 1
ATOM 998 O O . ASP A 1 120 ? 21.034 -18.477 15.930 1.00 15.97 119 ASP A O 1
ATOM 1003 N N . ALA A 1 121 ? 19.060 -17.526 15.568 1.00 12.23 120 ALA A N 1
ATOM 1004 C CA . ALA A 1 121 ? 18.750 -18.312 14.428 1.00 13.25 120 ALA A CA 1
ATOM 1005 C C . ALA A 1 121 ? 19.726 -17.986 13.326 1.00 13.95 120 ALA A C 1
ATOM 1006 O O . ALA A 1 121 ? 20.177 -18.934 12.599 1.00 14.80 120 ALA A O 1
ATOM 1008 N N . LEU A 1 122 ? 20.132 -16.751 13.150 1.00 12.50 121 LEU A N 1
ATOM 1009 C CA . LEU A 1 122 ? 21.143 -16.458 12.138 1.00 12.87 121 LEU A CA 1
ATOM 1010 C C . LEU A 1 122 ? 22.485 -17.094 12.418 1.00 14.59 121 LEU A C 1
ATOM 1011 O O . LEU A 1 122 ? 23.103 -17.673 11.511 1.00 14.83 121 LEU A O 1
ATOM 1016 N N . VAL A 1 123 ? 22.970 -16.947 13.631 1.00 14.53 122 VAL A N 1
ATOM 1017 C CA . VAL A 1 123 ? 24.306 -17.522 13.989 1.00 16.19 122 VAL A CA 1
ATOM 1018 C C . VAL A 1 123 ? 24.232 -19.051 14.049 1.00 17.16 122 VAL A C 1
ATOM 1019 O O . VAL A 1 123 ? 25.309 -19.694 13.852 1.00 20.09 122 VAL A O 1
ATOM 1023 N N . ASP A 1 124 ? 23.082 -19.676 14.058 1.00 16.97 123 ASP A N 1
ATOM 1024 C CA . ASP A 1 124 ? 22.915 -21.132 13.963 1.00 20.29 123 ASP A CA 1
ATOM 1025 C C . ASP A 1 124 ? 23.110 -21.619 12.534 1.00 19.74 123 ASP A C 1
ATOM 1026 O O . ASP A 1 124 ? 23.592 -22.756 12.335 1.00 23.31 123 ASP A O 1
ATOM 1031 N N . VAL A 1 125 ? 22.854 -20.817 11.510 1.00 16.67 124 VAL A N 1
ATOM 1032 C CA . VAL A 1 125 ? 23.029 -21.227 10.116 1.00 17.87 124 VAL A CA 1
ATOM 1033 C C . VAL A 1 125 ? 24.206 -20.597 9.400 1.00 15.99 124 VAL A C 1
ATOM 1034 O O . VAL A 1 125 ? 24.518 -21.008 8.240 1.00 16.17 124 VAL A O 1
ATOM 1038 N N . GLY A 1 126 ? 24.922 -19.647 9.989 1.00 14.50 125 GLY A N 1
ATOM 1039 C CA . GLY A 1 126 ? 26.055 -19.120 9.334 1.00 15.47 125 GLY A CA 1
ATOM 1040 C C . GLY A 1 126 ? 26.818 -18.159 10.215 1.00 13.20 125 GLY A C 1
ATOM 1041 O O . GLY A 1 126 ? 26.390 -18.008 11.416 1.00 15.74 125 GLY A O 1
ATOM 1042 N N . ARG A 1 127 ? 27.845 -17.492 9.674 1.00 12.68 126 ARG A N 1
ATOM 1043 C CA . ARG A 1 127 ? 28.638 -16.566 10.453 1.00 13.41 126 ARG A CA 1
ATOM 1044 C C . ARG A 1 127 ? 28.693 -15.255 9.708 1.00 11.66 126 ARG A C 1
ATOM 1045 O O . ARG A 1 127 ? 29.626 -14.886 9.048 1.00 12.96 126 ARG A O 1
ATOM 1053 N N . PRO A 1 128 ? 27.569 -14.479 9.810 1.00 12.47 127 PRO A N 1
ATOM 1054 C CA . PRO A 1 128 ? 27.540 -13.187 9.136 1.00 12.69 127 PRO A CA 1
ATOM 1055 C C . PRO A 1 128 ? 28.615 -12.208 9.612 1.00 10.67 127 PRO A C 1
ATOM 1056 O O . PRO A 1 128 ? 29.063 -12.287 10.776 1.00 11.86 127 PRO A O 1
ATOM 1060 N N . SER A 1 129 ? 29.114 -11.338 8.741 1.00 9.65 128 SER A N 1
ATOM 1061 C CA . SER A 1 129 ? 30.112 -10.388 9.115 1.00 10.99 128 SER A CA 1
ATOM 1062 C C . SER A 1 129 ? 29.498 -9.387 10.126 1.00 10.78 128 SER A C 1
ATOM 1063 O O . SER A 1 129 ? 30.236 -8.891 11.027 1.00 12.06 128 SER A O 1
ATOM 1066 N N . SER A 1 130 ? 28.226 -9.067 10.026 1.00 9.37 129 SER A N 1
ATOM 1067 C CA . SER A 1 130 ? 27.512 -8.243 11.054 1.00 8.17 129 SER A CA 1
ATOM 1068 C C . SER A 1 130 ? 26.047 -8.455 10.854 1.00 7.91 129 SER A C 1
ATOM 1069 O O . SER A 1 130 ? 25.592 -8.946 9.788 1.00 8.66 129 SER A O 1
ATOM 1072 N N . ILE A 1 131 ? 25.289 -8.139 11.891 1.00 7.10 130 ILE A N 1
ATOM 1073 C CA . ILE A 1 131 ? 23.799 -8.136 11.885 1.00 7.22 130 ILE A CA 1
ATOM 1074 C C . ILE A 1 131 ? 23.346 -6.770 12.282 1.00 7.59 130 ILE A C 1
ATOM 1075 O O . ILE A 1 131 ? 23.750 -6.258 13.368 1.00 8.98 130 ILE A O 1
ATOM 1080 N N . GLN A 1 132 ? 22.507 -6.128 11.454 1.00 7.99 131 GLN A N 1
ATOM 1081 C CA . GLN A 1 132 ? 21.852 -4.881 11.793 1.00 7.60 131 GLN A CA 1
ATOM 1082 C C . GLN A 1 132 ? 20.364 -5.118 11.996 1.00 7.52 131 GLN A C 1
ATOM 1083 O O . GLN A 1 132 ? 19.858 -6.206 11.730 1.00 7.69 131 GLN A O 1
ATOM 1089 N N . LEU A 1 133 ? 19.641 -4.086 12.456 1.00 7.13 132 LEU A N 1
ATOM 1090 C CA . LEU A 1 133 ? 18.237 -4.192 12.781 1.00 7.05 132 LEU A CA 1
ATOM 1091 C C . LEU A 1 133 ? 17.471 -3.002 12.221 1.00 6.60 132 LEU A C 1
ATOM 1092 O O . LEU A 1 133 ? 17.805 -1.824 12.556 1.00 7.65 132 LEU A O 1
ATOM 1097 N N . ALA A 1 134 ? 16.481 -3.271 11.417 1.00 6.88 133 ALA A N 1
ATOM 1098 C CA . ALA A 1 134 ? 15.571 -2.208 10.875 1.00 7.24 133 ALA A CA 1
ATOM 1099 C C . ALA A 1 134 ? 14.163 -2.471 11.389 1.00 7.41 133 ALA A C 1
ATOM 1100 O O . ALA A 1 134 ? 13.683 -3.649 11.327 1.00 7.56 133 ALA A O 1
ATOM 1102 N N . VAL A 1 135 ? 13.503 -1.426 11.914 1.00 7.91 134 VAL A N 1
ATOM 1103 C CA . VAL A 1 135 ? 12.145 -1.554 12.440 1.00 8.46 134 VAL A CA 1
ATOM 1104 C C . VAL A 1 135 ? 11.254 -0.452 11.925 1.00 7.39 134 VAL A C 1
ATOM 1105 O O . VAL A 1 135 ? 11.699 0.680 11.766 1.00 8.22 134 VAL A O 1
ATOM 1109 N N . LEU A 1 136 ? 10.011 -0.780 11.668 1.00 7.55 135 LEU A N 1
ATOM 1110 C CA . LEU A 1 136 ? 9.058 0.243 11.287 1.00 8.20 135 LEU A CA 1
ATOM 1111 C C . LEU A 1 136 ? 8.736 1.185 12.414 1.00 8.22 135 LEU A C 1
ATOM 1112 O O . LEU A 1 136 ? 8.742 2.408 12.230 1.00 9.34 135 LEU A O 1
ATOM 1117 N N . VAL A 1 137 ? 8.426 0.662 13.589 1.00 8.31 136 VAL A N 1
ATOM 1118 C CA . VAL A 1 137 ? 8.114 1.410 14.785 1.00 9.02 136 VAL A CA 1
ATOM 1119 C C . VAL A 1 137 ? 8.988 0.917 15.985 1.00 8.71 136 VAL A C 1
ATOM 1120 O O . VAL A 1 137 ? 9.150 -0.284 16.130 1.00 9.79 136 VAL A O 1
ATOM 1124 N N . ASP A 1 138 ? 9.555 1.834 16.740 1.00 8.72 137 ASP A N 1
ATOM 1125 C CA . ASP A 1 138 ? 10.151 1.532 18.034 1.00 9.08 137 ASP A CA 1
ATOM 1126 C C . ASP A 1 138 ? 9.224 2.090 19.129 1.00 9.52 137 ASP A C 1
ATOM 1127 O O . ASP A 1 138 ? 9.068 3.344 19.177 1.00 10.97 137 ASP A O 1
ATOM 1132 N N . ARG A 1 139 ? 8.638 1.233 19.937 1.00 9.73 138 ARG A N 1
ATOM 1133 C CA . ARG A 1 139 ? 7.734 1.697 21.016 1.00 10.76 138 ARG A CA 1
ATOM 1134 C C . ARG A 1 139 ? 8.337 1.638 22.391 1.00 10.63 138 ARG A C 1
ATOM 1135 O O . ARG A 1 139 ? 7.607 1.873 23.399 1.00 12.35 138 ARG A O 1
ATOM 1143 N N . GLY A 1 140 ? 9.641 1.490 22.469 1.00 10.97 139 GLY A N 1
ATOM 1144 C CA . GLY A 1 140 ? 10.376 1.469 23.741 1.00 11.31 139 GLY A CA 1
ATOM 1145 C C . GLY A 1 140 ? 10.090 0.243 24.549 1.00 10.05 139 GLY A C 1
ATOM 1146 O O . GLY A 1 140 ? 9.610 -0.793 24.096 1.00 10.72 139 GLY A O 1
ATOM 1147 N N . HIS A 1 141 ? 10.410 0.352 25.882 1.00 10.67 140 HIS A N 1
ATOM 1148 C CA . HIS A 1 141 ? 10.236 -0.737 26.839 1.00 11.85 140 HIS A CA 1
ATOM 1149 C C . HIS A 1 141 ? 11.046 -2.037 26.524 1.00 9.87 140 HIS A C 1
ATOM 1150 O O . HIS A 1 141 ? 10.568 -3.131 26.707 1.00 10.69 140 HIS A O 1
ATOM 1157 N N . ARG A 1 142 ? 12.283 -1.795 26.142 1.00 10.86 141 ARG A N 1
ATOM 1158 C CA . ARG A 1 142 ? 13.219 -2.926 25.964 1.00 10.55 141 ARG A CA 1
ATOM 1159 C C . ARG A 1 142 ? 13.370 -3.730 27.223 1.00 9.88 141 ARG A C 1
ATOM 1160 O O . ARG A 1 142 ? 13.427 -3.109 28.362 1.00 12.72 141 ARG A O 1
ATOM 1168 N N . GLU A 1 143 ? 13.572 -5.034 27.122 1.00 9.04 142 GLU A N 1
ATOM 1169 C CA . GLU A 1 143 ? 13.903 -5.893 28.242 1.00 9.26 142 GLU A CA 1
ATOM 1170 C C . GLU A 1 143 ? 15.256 -6.555 28.033 1.00 9.17 142 GLU A C 1
ATOM 1171 O O . GLU A 1 143 ? 15.622 -7.465 28.785 1.00 8.67 142 GLU A O 1
ATOM 1177 N N . LEU A 1 144 ? 15.951 -6.199 26.936 1.00 9.31 143 LEU A N 1
ATOM 1178 C CA . LEU A 1 144 ? 17.264 -6.718 26.569 1.00 9.01 143 LEU A CA 1
ATOM 1179 C C . LEU A 1 144 ? 18.080 -5.542 26.076 1.00 8.79 143 LEU A C 1
ATOM 1180 O O . LEU A 1 144 ? 17.482 -4.550 25.624 1.00 10.45 143 LEU A O 1
ATOM 1185 N N . PRO A 1 145 ?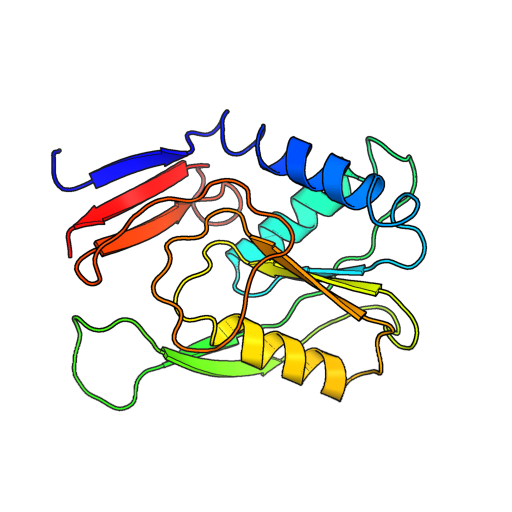 19.409 -5.630 25.997 1.00 8.62 144 PRO A N 1
ATOM 1186 C CA . PRO A 1 145 ? 20.211 -4.460 25.560 1.00 8.78 144 PRO A CA 1
ATOM 1187 C C . PRO A 1 145 ? 20.348 -4.366 24.012 1.00 9.08 144 PRO A C 1
ATOM 1188 O O . PRO A 1 145 ? 21.442 -4.460 23.438 1.00 10.48 144 PRO A O 1
ATOM 1192 N N . ILE A 1 146 ? 19.177 -4.160 23.361 1.00 8.52 145 ILE A N 1
ATOM 1193 C CA . ILE A 1 146 ? 19.042 -4.181 21.900 1.00 7.99 145 ILE A CA 1
ATOM 1194 C C . ILE A 1 146 ? 18.575 -2.821 21.450 1.00 9.10 145 ILE A C 1
ATOM 1195 O O . ILE A 1 146 ? 17.706 -2.188 22.078 1.00 11.99 145 ILE A O 1
ATOM 1200 N N . ARG A 1 147 ? 19.119 -2.377 20.352 1.00 9.81 146 ARG A N 1
ATOM 1201 C CA . ARG A 1 147 ? 18.701 -1.100 19.731 1.00 11.24 146 ARG A CA 1
ATOM 1202 C C . ARG A 1 147 ? 18.639 -1.236 18.215 1.00 10.41 146 ARG A C 1
ATOM 1203 O O . ARG A 1 147 ? 19.430 -1.979 17.643 1.00 11.64 146 ARG A O 1
ATOM 1211 N N . ALA A 1 148 ? 17.705 -0.577 17.584 1.00 8.68 147 ALA A N 1
ATOM 1212 C CA . ALA A 1 148 ? 17.617 -0.606 16.125 1.00 9.35 147 ALA A CA 1
ATOM 1213 C C . ALA A 1 148 ? 18.602 0.303 15.457 1.00 9.06 147 ALA A C 1
ATOM 1214 O O . ALA A 1 148 ? 18.929 1.426 15.965 1.00 11.66 147 ALA A O 1
ATOM 1216 N N . ASP A 1 149 ? 19.085 -0.081 14.293 1.00 8.55 148 ASP A N 1
ATOM 1217 C CA . ASP A 1 149 ? 19.929 0.741 13.415 1.00 9.32 148 ASP A CA 1
ATOM 1218 C C . ASP A 1 149 ? 19.160 1.637 12.501 1.00 9.58 148 ASP A C 1
ATOM 1219 O O . ASP A 1 149 ? 19.665 2.728 12.075 1.00 10.12 148 ASP A O 1
ATOM 1224 N N . TYR A 1 150 ? 17.925 1.229 12.145 1.00 7.94 149 TYR A N 1
ATOM 1225 C CA . TYR A 1 150 ? 17.047 2.003 11.235 1.00 7.68 149 TYR A CA 1
ATOM 1226 C C . TYR A 1 150 ? 15.689 1.960 11.884 1.00 7.86 149 TYR A C 1
ATOM 1227 O O . TYR A 1 150 ? 15.231 0.878 12.271 1.00 8.25 149 TYR A O 1
ATOM 1236 N N . ILE A 1 151 ? 15.027 3.143 11.984 1.00 8.39 150 ILE A N 1
ATOM 1237 C CA . ILE A 1 151 ? 13.734 3.284 12.642 1.00 8.93 150 ILE A CA 1
ATOM 1238 C C . ILE A 1 151 ? 12.758 4.097 11.769 1.00 8.40 150 ILE A C 1
ATOM 1239 O O . ILE A 1 151 ? 13.134 5.231 11.434 1.00 10.53 150 ILE A O 1
ATOM 1244 N N . GLY A 1 152 ? 11.630 3.589 11.470 1.00 8.19 151 GLY A N 1
ATOM 1245 C CA . GLY A 1 152 ? 10.589 4.363 10.715 1.00 9.36 151 GLY A CA 1
ATOM 1246 C C . GLY A 1 152 ? 10.047 5.469 11.605 1.00 10.43 151 GLY A C 1
ATOM 1247 O O . GLY A 1 152 ? 10.164 6.677 11.212 1.00 11.87 151 GLY A O 1
ATOM 1248 N N . LYS A 1 153 ? 9.567 5.170 12.777 1.00 10.02 152 LYS A N 1
ATOM 1249 C CA . LYS A 1 153 ? 9.092 6.119 13.735 1.00 9.90 152 LYS A CA 1
ATOM 1250 C C . LYS A 1 153 ? 9.228 5.616 15.144 1.00 9.82 152 LYS A C 1
ATOM 1251 O O . LYS A 1 153 ? 8.902 4.466 15.472 1.00 10.13 152 LYS A O 1
ATOM 1257 N N A ASN A 1 154 ? 9.717 6.497 16.000 0.70 10.64 153 ASN A N 1
ATOM 1258 N N B ASN A 1 154 ? 9.756 6.472 16.000 0.30 11.56 153 ASN A N 1
ATOM 1259 C CA A ASN A 1 154 ? 9.765 6.292 17.457 0.70 12.36 153 ASN A CA 1
ATOM 1260 C CA B ASN A 1 154 ? 9.728 6.237 17.430 0.30 13.26 153 ASN A CA 1
ATOM 1261 C C A ASN A 1 154 ? 8.539 6.834 18.155 0.70 14.79 153 ASN A C 1
ATOM 1262 C C B ASN A 1 154 ? 8.388 6.748 18.011 0.30 14.27 153 ASN A C 1
ATOM 1263 O O A ASN A 1 154 ? 8.188 8.032 17.895 0.70 15.01 153 ASN A O 1
ATOM 1264 O O B ASN A 1 154 ? 7.776 7.723 17.515 0.30 13.37 153 ASN A O 1
ATOM 1273 N N . ILE A 1 155 ? 7.875 6.077 19.012 1.00 13.91 154 ILE A N 1
ATOM 1274 C CA . ILE A 1 155 ? 6.710 6.641 19.765 1.00 16.31 154 ILE A CA 1
ATOM 1275 C C . ILE A 1 155 ? 6.873 6.283 21.227 1.00 17.40 154 ILE A C 1
ATOM 1276 O O . ILE A 1 155 ? 7.253 5.147 21.553 1.00 14.54 154 ILE A O 1
ATOM 1281 N N . PRO A 1 156 ? 6.507 7.178 22.141 1.00 18.72 155 PRO A N 1
ATOM 1282 C CA . PRO A 1 156 ? 6.295 6.801 23.551 1.00 17.15 155 PRO A CA 1
ATOM 1283 C C . PRO A 1 156 ? 5.085 5.979 23.794 1.00 17.79 155 PRO A C 1
ATOM 1284 O O . PRO A 1 156 ? 3.996 6.229 23.191 1.00 20.31 155 PRO A O 1
ATOM 1288 N N . THR A 1 157 ? 5.183 4.961 24.690 1.00 15.79 156 THR A N 1
ATOM 1289 C CA . THR A 1 157 ? 4.095 4.146 24.989 1.00 16.54 156 THR A CA 1
ATOM 1290 C C . THR A 1 157 ? 4.184 3.811 26.493 1.00 18.13 156 THR A C 1
ATOM 1291 O O . THR A 1 157 ? 5.239 4.003 27.107 1.00 19.33 156 THR A O 1
ATOM 1295 N N . SER A 1 158 ? 3.014 3.436 27.006 1.00 21.39 157 SER A N 1
ATOM 1296 C CA . SER A 1 158 ? 2.949 2.778 28.318 1.00 22.76 157 SER A CA 1
ATOM 1297 C C . SER A 1 158 ? 2.910 1.317 28.113 1.00 24.34 157 SER A C 1
ATOM 1298 O O . SER A 1 158 ? 2.544 0.863 27.065 1.00 24.28 157 SER A O 1
ATOM 1301 N N . LYS A 1 159 ? 3.130 0.534 29.175 1.00 25.24 158 LYS A N 1
ATOM 1302 C CA . LYS A 1 159 ? 2.912 -0.920 29.066 1.00 27.39 158 LYS A CA 1
ATOM 1303 C C . LYS A 1 159 ? 1.386 -1.322 28.890 1.00 26.45 158 LYS A C 1
ATOM 1304 O O . LYS A 1 159 ? 1.054 -2.393 28.392 1.00 35.22 158 LYS A O 1
ATOM 1310 N N . SER A 1 160 ? 0.470 -0.395 29.235 1.00 27.71 159 SER A N 1
ATOM 1311 C CA . SER A 1 160 ? -0.985 -0.624 29.050 1.00 29.68 159 SER A CA 1
ATOM 1312 C C . SER A 1 160 ? -1.458 -0.538 27.576 1.00 29.47 159 SER A C 1
ATOM 1313 O O . SER A 1 160 ? -2.645 -0.664 27.289 1.00 29.41 159 SER A O 1
ATOM 1316 N N . GLU A 1 161 ? -0.532 -0.269 26.671 1.00 25.40 160 GLU A N 1
ATOM 1317 C CA . GLU A 1 161 ? -0.894 -0.052 25.279 1.00 24.29 160 GLU A CA 1
ATOM 1318 C C . GLU A 1 161 ? -0.328 -1.106 24.354 1.00 22.70 160 GLU A C 1
ATOM 1319 O O . GLU A 1 161 ? 0.693 -1.758 24.687 1.00 23.36 160 GLU A O 1
ATOM 1325 N N . LYS A 1 162 ? -1.049 -1.297 23.260 1.00 23.07 161 LYS A N 1
ATOM 1326 C CA . LYS A 1 162 ? -0.639 -2.199 22.193 1.00 24.32 161 LYS A CA 1
ATOM 1327 C C . LYS A 1 162 ? -0.466 -1.413 20.883 1.00 20.58 161 LYS A C 1
ATOM 1328 O O . LYS A 1 162 ? -1.143 -0.412 20.629 1.00 20.33 161 LYS A O 1
ATOM 1334 N N . VAL A 1 163 ? 0.545 -1.817 20.083 1.00 18.73 162 VAL A N 1
ATOM 1335 C CA . VAL A 1 163 ? 0.748 -1.218 18.720 1.00 17.36 162 VAL A CA 1
ATOM 1336 C C . VAL A 1 163 ? 0.355 -2.281 17.728 1.00 20.16 162 VAL A C 1
ATOM 1337 O O . VAL A 1 163 ? 0.830 -3.396 17.818 1.00 24.41 162 VAL A O 1
ATOM 1341 N N . MET A 1 164 ? -0.564 -1.936 16.852 1.00 19.64 163 MET A N 1
ATOM 1342 C CA . MET A 1 164 ? -1.119 -2.868 15.797 1.00 23.40 163 MET A CA 1
ATOM 1343 C C . MET A 1 164 ? -0.616 -2.339 14.429 1.00 18.26 163 MET A C 1
ATOM 1344 O O . MET A 1 164 ? -0.936 -1.284 14.020 1.00 16.29 163 MET A O 1
ATOM 1349 N N . VAL A 1 165 ? 0.197 -3.128 13.725 1.00 20.71 164 VAL A N 1
ATOM 1350 C CA . VAL A 1 165 ? 0.511 -2.954 12.286 1.00 17.66 164 VAL A CA 1
ATOM 1351 C C . VAL A 1 165 ? -0.431 -3.812 11.392 1.00 16.40 164 VAL A C 1
ATOM 1352 O O . VAL A 1 165 ? -0.722 -4.990 11.613 1.00 19.45 164 VAL A O 1
ATOM 1356 N N . GLN A 1 166 ? -1.004 -3.088 10.446 1.00 14.09 165 GLN A N 1
ATOM 1357 C CA . GLN A 1 166 ? -1.802 -3.666 9.367 1.00 13.41 165 GLN A CA 1
ATOM 1358 C C . GLN A 1 166 ? -1.033 -3.404 8.075 1.00 9.81 165 GLN A C 1
ATOM 1359 O O . GLN A 1 166 ? -0.614 -2.356 7.790 1.00 11.21 165 GLN A O 1
ATOM 1365 N N . LEU A 1 167 ? -0.920 -4.505 7.327 1.00 11.27 166 LEU A N 1
ATOM 1366 C CA . LEU A 1 167 ? -0.349 -4.510 5.984 1.00 10.22 166 LEU A CA 1
ATOM 1367 C C . LEU A 1 167 ? -1.266 -5.161 4.952 1.00 9.69 166 LEU A C 1
ATOM 1368 O O . LEU A 1 167 ? -1.918 -6.151 5.253 1.00 11.11 166 LEU A O 1
ATOM 1373 N N . ASP A 1 168 ? -1.281 -4.597 3.736 1.00 9.71 167 ASP A N 1
ATOM 1374 C CA . ASP A 1 168 ? -2.144 -5.147 2.653 1.00 9.93 167 ASP A CA 1
ATOM 1375 C C . ASP A 1 168 ? -2.105 -6.638 2.546 1.00 9.42 167 ASP A C 1
ATOM 1376 O O . ASP A 1 168 ? -3.156 -7.366 2.343 1.00 10.72 167 ASP A O 1
ATOM 1381 N N . GLU A 1 169 ? -0.906 -7.225 2.609 1.00 10.23 168 GLU A N 1
ATOM 1382 C CA . GLU A 1 169 ? -0.656 -8.652 2.361 1.00 10.51 168 GLU A CA 1
ATOM 1383 C C . GLU A 1 169 ? -1.316 -9.581 3.342 1.00 12.80 168 GLU A C 1
ATOM 1384 O O . GLU A 1 169 ? -1.514 -10.739 2.996 1.00 16.06 168 GLU A O 1
ATOM 1390 N N . VAL A 1 170 ? -1.580 -9.072 4.559 1.00 13.36 169 VAL A N 1
ATOM 1391 C CA . VAL A 1 170 ? -2.133 -9.805 5.659 1.00 16.63 169 VAL A CA 1
ATOM 1392 C C . VAL A 1 170 ? -3.558 -9.333 6.075 1.00 12.88 169 VAL A C 1
ATOM 1393 O O . VAL A 1 170 ? -4.416 -10.212 6.414 1.00 15.48 169 VAL A O 1
ATOM 1397 N N . ASP A 1 171 ? -3.724 -8.065 6.134 1.00 12.41 170 ASP A N 1
ATOM 1398 C CA . ASP A 1 171 ? -4.833 -7.364 6.707 1.00 13.71 170 ASP A CA 1
ATOM 1399 C C . ASP A 1 171 ? -5.673 -6.606 5.709 1.00 12.43 170 ASP A C 1
ATOM 1400 O O . ASP A 1 171 ? -6.627 -5.910 6.092 1.00 13.44 170 ASP A O 1
ATOM 1405 N N . GLN A 1 172 ? -5.200 -6.547 4.481 1.00 11.13 171 GLN A N 1
ATOM 1406 C CA . GLN A 1 172 ? -5.949 -5.886 3.352 1.00 10.89 171 GLN A CA 1
ATOM 1407 C C . GLN A 1 172 ? -5.999 -4.372 3.554 1.00 11.95 171 GLN A C 1
ATOM 1408 O O . GLN A 1 172 ? -6.836 -3.698 2.932 1.00 13.59 171 GLN A O 1
ATOM 1414 N N A ASN A 1 173 ? -5.144 -3.804 4.411 0.70 11.62 172 ASN A N 1
ATOM 1415 N N B ASN A 1 173 ? -5.071 -3.835 4.350 0.30 11.30 172 ASN A N 1
ATOM 1416 C CA A ASN A 1 173 ? -4.960 -2.372 4.512 0.70 12.42 172 ASN A CA 1
ATOM 1417 C CA B ASN A 1 173 ? -5.010 -2.425 4.650 0.30 11.08 172 ASN A CA 1
ATOM 1418 C C A ASN A 1 173 ? -3.610 -2.064 5.134 0.70 10.98 172 ASN A C 1
ATOM 1419 C C B ASN A 1 173 ? -3.616 -2.079 5.172 0.30 11.08 172 ASN A C 1
ATOM 1420 O O A ASN A 1 173 ? -3.073 -2.949 5.783 0.70 11.63 172 ASN A O 1
ATOM 1421 O O B ASN A 1 173 ? -3.031 -2.938 5.830 0.30 12.01 172 ASN A O 1
ATOM 1430 N N . ASP A 1 174 ? -3.110 -0.877 4.878 1.00 11.45 173 ASP A N 1
ATOM 1431 C CA . ASP A 1 174 ? -1.804 -0.410 5.448 1.00 12.17 173 ASP A CA 1
ATOM 1432 C C . ASP A 1 174 ? -2.056 0.684 6.484 1.00 12.70 173 ASP A C 1
ATOM 1433 O O . ASP A 1 174 ? -2.498 1.769 6.123 1.00 14.43 173 ASP A O 1
ATOM 1438 N N . LEU A 1 175 ? -1.748 0.343 7.728 1.00 13.37 174 LEU A N 1
ATOM 1439 C CA . LEU A 1 175 ? -1.955 1.309 8.833 1.00 14.94 174 LEU A CA 1
ATOM 1440 C C . LEU A 1 175 ? -1.173 0.826 10.019 1.00 13.85 174 LEU A C 1
ATOM 1441 O O . LEU A 1 175 ? -1.026 -0.320 10.294 1.00 17.17 174 LEU A O 1
ATOM 1446 N N . VAL A 1 176 ? -0.696 1.808 10.860 1.00 13.51 175 VAL A N 1
ATOM 1447 C CA . VAL A 1 176 ? -0.218 1.490 12.171 1.00 13.01 175 VAL A CA 1
ATOM 1448 C C . VAL A 1 176 ? -0.963 2.380 13.210 1.00 11.51 175 VAL A C 1
ATOM 1449 O O . VAL A 1 176 ? -1.048 3.602 13.014 1.00 12.05 175 VAL A O 1
ATOM 1453 N N . ALA A 1 177 ? -1.422 1.714 14.230 1.00 12.57 176 ALA A N 1
ATOM 1454 C CA . ALA A 1 177 ? -2.166 2.392 15.310 1.00 13.29 176 ALA A CA 1
ATOM 1455 C C . ALA A 1 177 ? -1.745 1.909 16.632 1.00 14.66 176 ALA A C 1
ATOM 1456 O O . ALA A 1 177 ? -1.267 0.819 16.837 1.00 16.51 176 ALA A O 1
ATOM 1458 N N . ILE A 1 178 ? -1.951 2.794 17.610 1.00 14.62 177 ILE A N 1
ATOM 1459 C CA . ILE A 1 178 ? -1.754 2.489 19.041 1.00 15.79 177 ILE A CA 1
ATOM 1460 C C . ILE A 1 178 ? -3.128 2.379 19.691 1.00 17.18 177 ILE A C 1
ATOM 1461 O O . ILE A 1 178 ? -4.033 3.129 19.372 1.00 15.93 177 ILE A O 1
ATOM 1466 N N . TYR A 1 179 ? -3.263 1.430 20.615 1.00 19.30 178 TYR A N 1
ATOM 1467 C CA . TYR A 1 179 ? -4.541 1.123 21.296 1.00 22.85 178 TYR A CA 1
ATOM 1468 C C . TYR A 1 179 ? -4.316 1.008 22.780 1.00 23.33 178 TYR A C 1
ATOM 1469 O O . TYR A 1 179 ? -3.281 0.591 23.256 1.00 22.09 178 TYR A O 1
ATOM 1478 N N . GLU A 1 180 ? -5.344 1.430 23.515 1.00 20.79 179 GLU A N 1
ATOM 1479 C CA . GLU A 1 180 ? -5.331 1.244 24.945 1.00 25.36 179 GLU A CA 1
ATOM 1480 C C . GLU A 1 180 ? -5.862 -0.120 25.378 1.00 28.68 179 GLU A C 1
ATOM 1481 O O . GLU A 1 180 ? -6.973 -0.447 24.959 1.00 31.28 179 GLU A O 1
ATOM 1487 N N . ASN A 1 181 ? -5.071 -0.922 26.136 1.00 31.54 180 ASN A N 1
ATOM 1488 C CA . ASN A 1 181 ? -5.458 -2.268 26.660 1.00 36.83 180 ASN A CA 1
ATOM 1489 C C . ASN A 1 181 ? -5.890 -2.139 28.103 1.00 37.76 180 ASN A C 1
ATOM 1490 O O . ASN A 1 181 ? -7.033 -1.869 28.375 1.00 46.60 180 ASN A O 1
#

Solvent-accessible surface area: 9467 Å² total; per-residue (Å²): 143,137,122,93,53,77,23,9,68,86,92,13,1,112,128,7,3,48,94,2,0,80,60,0,17,141,131,4,196,18,9,110,91,6,7,0,0,0,0,54,77,66,0,24,65,0,0,96,46,1,5,88,47,0,51,145,71,68,59,91,120,15,45,32,0,61,0,66,20,45,46,113,48,124,67,184,45,203,157,73,51,79,35,71,35,98,62,114,32,52,88,32,84,68,106,2,35,110,42,60,0,0,1,3,3,15,19,1,52,18,4,76,8,4,96,5,0,64,60,10,0,89,119,91,10,177,23,74,45,51,11,8,1,1,3,0,16,8,26,66,69,93,43,142,28,159,15,41,7,44,12,82,98,18,127,21,55,162,44,36,106,23,68,9,34,0,75,76,49,30,142,52,19,37,0,1,28,41,84,85